Protein AF-A0A9P6X7P2-F1 (afdb_monomer)

Radius of gyration: 23.15 Å; Cα contacts (8 Å, |Δi|>4): 565; chains: 1; bounding box: 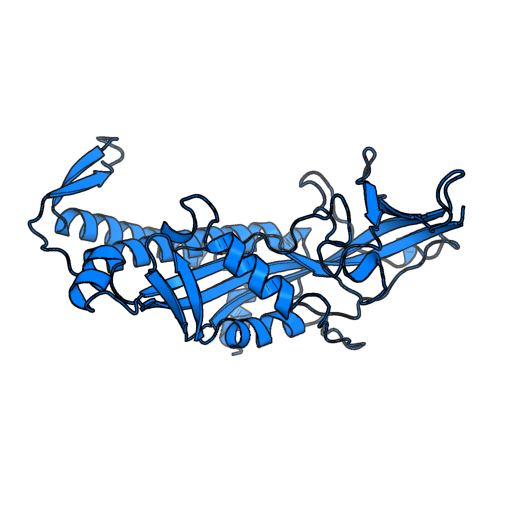52×49×65 Å

Secondary structure (DSSP, 8-state):
-EEEEEEEEEEEEEEEEEEEEEEE-SSS-HHHHHHHH-S-EEEEEEEEEEEEES---TTGGG--PPPPPTTS------GGGTTT-TTEEEPPP---HIIIIITTHHHHHTT-EEEETTTEEEEEEEEEEEEEEEEEEEEEEEEEEEE-SS--SEEEEEEE-SSSS--EEEE-TTS-GGGSEETPPPS--EEES-GGGGSSSS-HHHHHHHHHHHHHTT-----S---TT-TTB--HHHHHHHHHHHHHHHHHHHHHHHHHHHHTTS-TTSEEEEE--TTS-SEEEEEHHHHHHHHHHHHHHHHHHHHHHS-HHHHHHHTT-

Nearest PDB structures (foldseek):
  2zqm-assembly1_A  TM=8.189E-01  e=2.906E-01  Thermococcus sp. JCM 11816
  2zdi-assembly1_B-2  TM=8.768E-01  e=1.934E+00  Pyrococcus horikoshii
  3aei-assembly1_A  TM=7.393E-01  e=2.169E+00  Thermococcus sp. JCM 11816
  3aei-assembly2_B  TM=7.112E-01  e=4.846E+00  Thermococcus sp. JCM 11816
  8wg0-assembly1_B  TM=6.103E-01  e=7.245E+00  Flavobacterium johnsoniae UW101

Mean predicted aligned error: 6.83 Å

Sequence (321 aa):
MNVRKAYIPVWYYDMAISADIIPFSSEESSEALLKAMGPPRQVLGIGFNCYWPGHTWDPVSYLAFTKPNKDKVFVPFTKDLYENMGDVEVIPFTVDPLRDLGYRAPSALEGLTVDVPSQRSFKINNADVLLQAAYPVYLPVYVAQFTGNEDEDPKTVVVSADNEDPCFYQWEATKTGAYQWINSGPWINLDVTERVWRMGFRNPLEQLVKKFLDQAVGHFQTTNEINWEDERIQNIATYEEPNKRYLEQLFKVWSRRNMLALTENLDGDKKAIGFGNKEHPGIKVMKVDEIREDIMKKIGDELNELEKLEPTWYKNFKNKI

Organism: Rhizopus oryzae (NCBI:txid64495)

Structure (mmCIF, N/CA/C/O backbone):
data_AF-A0A9P6X7P2-F1
#
_entry.id   AF-A0A9P6X7P2-F1
#
loop_
_atom_site.group_PDB
_atom_site.id
_atom_site.type_symbol
_atom_site.label_atom_id
_atom_site.label_alt_id
_atom_site.label_comp_id
_atom_site.label_asym_id
_atom_site.label_entity_id
_atom_site.label_seq_id
_atom_site.pdbx_PDB_ins_code
_atom_site.Cartn_x
_atom_site.Cartn_y
_atom_site.Cartn_z
_atom_site.occupancy
_atom_site.B_iso_or_equiv
_atom_site.auth_seq_id
_atom_site.auth_comp_id
_atom_site.auth_asym_id
_atom_site.auth_atom_id
_atom_site.pdbx_PDB_model_num
ATOM 1 N N . MET A 1 1 ? 27.990 -16.858 -20.365 1.00 63.84 1 MET A N 1
ATOM 2 C CA . MET A 1 1 ? 27.269 -15.850 -19.562 1.00 63.84 1 MET A CA 1
ATOM 3 C C . MET A 1 1 ? 26.670 -14.840 -20.520 1.00 63.84 1 MET A C 1
ATOM 5 O O . MET A 1 1 ? 27.416 -14.291 -21.321 1.00 63.84 1 MET A O 1
ATOM 9 N N . ASN A 1 2 ? 25.353 -14.656 -20.491 1.00 79.31 2 ASN A N 1
ATOM 10 C CA . ASN A 1 2 ? 24.675 -13.623 -21.274 1.00 79.31 2 ASN A CA 1
ATOM 11 C C . ASN A 1 2 ? 24.196 -12.541 -20.302 1.00 79.31 2 ASN A C 1
ATOM 13 O O . ASN A 1 2 ? 23.559 -12.891 -19.310 1.00 79.31 2 ASN A O 1
ATOM 17 N N . VAL A 1 3 ? 24.543 -11.278 -20.555 1.00 87.62 3 VAL A N 1
ATOM 18 C CA . VAL A 1 3 ? 24.154 -10.127 -19.727 1.00 87.62 3 VAL A CA 1
ATOM 19 C C . VAL A 1 3 ? 23.364 -9.171 -20.602 1.00 87.62 3 VAL A C 1
ATOM 21 O O . VAL A 1 3 ? 23.854 -8.739 -21.644 1.00 87.62 3 VAL A O 1
ATOM 24 N N . ARG A 1 4 ? 22.153 -8.833 -20.171 1.00 90.62 4 ARG A N 1
ATOM 25 C CA . ARG A 1 4 ? 21.299 -7.832 -20.806 1.00 90.62 4 ARG A CA 1
ATOM 26 C C . ARG A 1 4 ? 21.157 -6.630 -19.894 1.00 90.62 4 ARG A C 1
ATOM 28 O O . ARG A 1 4 ? 21.037 -6.789 -18.681 1.00 90.62 4 ARG A O 1
ATOM 35 N N . LYS A 1 5 ? 21.162 -5.440 -20.482 1.00 92.62 5 LYS A N 1
ATOM 36 C CA . LYS A 1 5 ? 20.868 -4.187 -19.788 1.00 92.62 5 LYS A CA 1
ATOM 37 C C . LYS A 1 5 ? 19.420 -3.842 -20.065 1.00 92.62 5 LYS A C 1
ATOM 39 O O . LYS A 1 5 ? 19.002 -3.924 -21.218 1.00 92.62 5 LYS A O 1
ATOM 44 N N . ALA A 1 6 ? 18.670 -3.464 -19.042 1.00 92.81 6 ALA A N 1
ATOM 45 C CA . ALA A 1 6 ? 17.281 -3.094 -19.235 1.00 92.81 6 ALA A CA 1
ATOM 46 C C . ALA A 1 6 ? 16.848 -1.948 -18.326 1.00 92.81 6 ALA A C 1
ATOM 48 O O . ALA A 1 6 ? 17.331 -1.817 -17.202 1.00 92.81 6 ALA A O 1
ATOM 49 N N . TYR A 1 7 ? 15.894 -1.158 -18.806 1.00 94.00 7 TYR A N 1
ATOM 50 C CA . TYR A 1 7 ? 15.037 -0.336 -17.965 1.00 94.00 7 TYR A CA 1
ATOM 51 C C . TYR A 1 7 ? 13.739 -1.098 -17.714 1.00 94.00 7 TYR A C 1
ATOM 53 O O . TYR A 1 7 ? 12.954 -1.333 -18.634 1.00 94.00 7 TYR A O 1
ATOM 61 N N . ILE A 1 8 ? 13.533 -1.488 -16.459 1.00 95.00 8 ILE A N 1
ATOM 62 C CA . ILE A 1 8 ? 12.373 -2.254 -16.016 1.00 95.00 8 ILE A CA 1
ATOM 63 C C . ILE A 1 8 ? 11.312 -1.301 -15.457 1.00 95.00 8 ILE A C 1
ATOM 65 O O . ILE A 1 8 ? 11.613 -0.549 -14.526 1.00 95.00 8 ILE A O 1
ATOM 69 N N . PRO A 1 9 ? 10.082 -1.308 -15.996 1.00 95.56 9 PRO A N 1
ATOM 70 C CA . PRO A 1 9 ? 9.000 -0.485 -15.491 1.00 95.56 9 PRO A CA 1
ATOM 71 C C . PRO A 1 9 ? 8.466 -1.081 -14.190 1.00 95.56 9 PRO A C 1
ATOM 73 O O . PRO A 1 9 ? 8.117 -2.260 -14.116 1.00 95.56 9 PRO A O 1
ATOM 76 N N . VAL A 1 10 ? 8.369 -0.256 -13.159 1.00 95.50 10 VAL A N 1
ATOM 77 C CA . VAL A 1 10 ? 7.792 -0.619 -11.867 1.00 95.50 10 VAL A CA 1
ATOM 78 C C . VAL A 1 10 ? 6.862 0.482 -11.393 1.00 95.50 10 VAL A C 1
ATOM 80 O O . VAL A 1 10 ? 7.012 1.648 -11.758 1.00 95.50 10 VAL A O 1
ATOM 83 N N . TRP A 1 11 ? 5.924 0.112 -10.539 1.00 95.75 11 TRP A N 1
ATOM 84 C CA . TRP A 1 11 ? 5.096 1.050 -9.811 1.00 95.75 11 TRP A CA 1
ATOM 85 C C . TRP A 1 11 ? 5.439 0.975 -8.336 1.00 95.75 11 TRP A C 1
ATOM 87 O O . TRP A 1 11 ? 5.419 -0.101 -7.735 1.00 95.75 11 TRP A O 1
ATOM 97 N N . TYR A 1 12 ? 5.676 2.137 -7.745 1.00 94.94 12 TYR A N 1
ATOM 98 C CA . TYR A 1 12 ? 5.407 2.302 -6.325 1.00 94.94 12 TYR A CA 1
ATOM 99 C C . TYR A 1 12 ? 3.983 2.809 -6.176 1.00 94.94 12 TYR A C 1
ATOM 101 O O . TYR A 1 12 ? 3.511 3.557 -7.026 1.00 94.94 12 TYR A O 1
ATOM 109 N N . TYR A 1 13 ? 3.277 2.415 -5.130 1.00 95.00 13 TYR A N 1
ATOM 110 C CA . TYR A 1 13 ? 1.946 2.949 -4.888 1.00 95.00 13 TYR A CA 1
ATOM 111 C C . TYR A 1 13 ? 1.667 3.120 -3.403 1.00 95.00 13 TYR A C 1
ATOM 113 O O . TYR A 1 13 ? 2.175 2.379 -2.556 1.00 95.00 13 TYR A O 1
ATOM 121 N N . ASP A 1 14 ? 0.819 4.098 -3.119 1.00 95.62 14 ASP A N 1
ATOM 122 C CA . ASP A 1 14 ? 0.213 4.302 -1.816 1.00 95.62 14 ASP A CA 1
ATOM 123 C C . ASP A 1 14 ? -1.279 3.989 -1.907 1.00 95.62 14 ASP A C 1
ATOM 125 O O . ASP A 1 14 ? -1.935 4.278 -2.913 1.00 95.62 14 ASP A O 1
ATOM 129 N N . MET A 1 15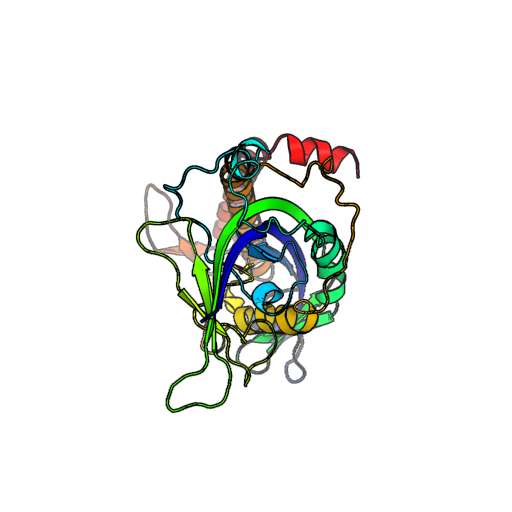 ? -1.829 3.395 -0.852 1.00 94.94 15 MET A N 1
ATOM 130 C CA . MET A 1 15 ? -3.237 3.013 -0.820 1.00 94.94 15 MET A CA 1
ATOM 131 C C . MET A 1 15 ? -3.817 3.158 0.580 1.00 94.94 15 MET A C 1
ATOM 133 O O . MET A 1 15 ? -3.148 2.867 1.568 1.00 94.94 15 MET A O 1
ATOM 137 N N . ALA A 1 16 ? -5.078 3.563 0.664 1.00 96.06 16 ALA A N 1
ATOM 138 C CA . ALA A 1 16 ? -5.882 3.522 1.874 1.00 96.06 16 ALA A CA 1
ATOM 139 C C . ALA A 1 16 ? -7.189 2.795 1.589 1.00 96.06 16 ALA A C 1
ATOM 141 O O . ALA A 1 16 ? -7.940 3.194 0.701 1.00 96.06 16 ALA A O 1
ATOM 142 N N . ILE A 1 17 ? -7.459 1.752 2.367 1.00 95.00 17 ILE A N 1
ATOM 143 C CA . ILE A 1 17 ? -8.684 0.963 2.292 1.00 95.00 17 ILE A CA 1
ATOM 144 C C . ILE A 1 17 ? -9.367 1.023 3.649 1.00 95.00 17 ILE A C 1
ATOM 146 O O . ILE A 1 17 ? -8.770 0.662 4.665 1.00 95.00 17 ILE A O 1
ATOM 150 N N . SER A 1 18 ? -10.619 1.458 3.669 1.00 96.38 18 SER A N 1
ATOM 151 C CA . SER A 1 18 ? -11.494 1.254 4.818 1.00 96.38 18 SER A CA 1
ATOM 152 C C . SER A 1 18 ? -12.243 -0.058 4.697 1.00 96.38 18 SER A C 1
ATOM 154 O O . SER A 1 18 ? -12.592 -0.448 3.592 1.00 96.38 18 SER A O 1
ATOM 156 N N . ALA A 1 19 ? -12.543 -0.708 5.815 1.00 96.00 19 ALA A N 1
ATOM 157 C CA . ALA A 1 19 ? -13.469 -1.835 5.846 1.00 96.00 19 ALA A CA 1
ATOM 158 C C . ALA A 1 19 ? -14.124 -1.968 7.222 1.00 96.00 19 ALA A C 1
ATOM 160 O O . ALA A 1 19 ? -13.564 -1.521 8.223 1.00 96.00 19 ALA A O 1
ATOM 161 N N . ASP A 1 20 ? -15.275 -2.623 7.288 1.00 96.06 20 ASP A N 1
ATOM 162 C CA . ASP A 1 20 ? -15.883 -3.035 8.547 1.00 96.06 20 ASP A CA 1
ATOM 163 C C . ASP A 1 20 ? -15.264 -4.348 9.022 1.00 96.06 20 ASP A C 1
ATOM 165 O O . ASP A 1 20 ? -15.121 -5.298 8.252 1.00 96.06 20 ASP A O 1
ATOM 169 N N . ILE A 1 21 ? -14.944 -4.431 10.313 1.00 94.69 21 ILE A N 1
ATOM 170 C CA . ILE A 1 21 ? -14.574 -5.682 10.971 1.00 94.69 21 ILE A CA 1
ATOM 171 C C . ILE A 1 21 ? -15.645 -6.096 11.967 1.00 94.69 21 ILE A C 1
ATOM 173 O O . ILE A 1 21 ? -16.098 -5.312 12.803 1.00 94.69 21 ILE A O 1
ATOM 177 N N . ILE A 1 22 ? -16.023 -7.367 11.897 1.00 94.56 22 ILE A N 1
ATOM 178 C CA . ILE A 1 22 ? -17.011 -7.976 12.781 1.00 94.56 22 ILE A CA 1
ATOM 179 C C . ILE A 1 22 ? -16.323 -9.116 13.535 1.00 94.56 22 ILE A C 1
ATOM 181 O O . ILE A 1 22 ? -15.850 -10.059 12.892 1.00 94.56 22 ILE A O 1
ATOM 185 N N . PRO A 1 23 ? -16.237 -9.054 14.877 1.00 92.94 23 PRO A N 1
ATOM 186 C CA . PRO A 1 23 ? -15.757 -10.174 15.675 1.00 92.94 23 PRO A CA 1
ATOM 187 C C . PRO A 1 23 ? -16.582 -11.434 15.412 1.00 92.94 23 PRO A C 1
ATOM 189 O O . PRO A 1 23 ? -17.812 -11.388 15.374 1.00 92.94 23 PRO A O 1
ATOM 192 N N . PHE A 1 24 ? -15.903 -12.566 15.272 1.00 89.94 24 PHE A N 1
ATOM 193 C CA . PHE A 1 24 ? -16.509 -13.864 15.014 1.00 89.94 24 PHE A CA 1
ATOM 194 C C . PHE A 1 24 ? -15.816 -14.966 15.830 1.00 89.94 24 PHE A C 1
ATOM 196 O O . PHE A 1 24 ? -14.589 -15.011 15.924 1.00 89.94 24 PHE A O 1
ATOM 203 N N . SER A 1 25 ? -16.609 -15.868 16.410 1.00 89.25 25 SER A N 1
ATOM 204 C CA . SER A 1 25 ? -16.156 -17.111 17.043 1.00 89.25 25 SER A CA 1
ATOM 205 C C . SER A 1 25 ? -17.255 -18.166 16.923 1.00 89.25 25 SER A C 1
ATOM 207 O O . SER A 1 25 ? -18.439 -17.843 17.009 1.00 89.25 25 SER A O 1
ATOM 209 N N . SER A 1 26 ? -16.864 -19.425 16.726 1.00 82.56 26 SER A N 1
ATOM 210 C CA . SER A 1 26 ? -17.777 -20.573 16.714 1.00 82.56 26 SER A CA 1
ATOM 211 C C . SER A 1 26 ? -18.073 -21.141 18.105 1.00 82.56 26 SER A C 1
ATOM 213 O O . SER A 1 26 ? -18.948 -21.993 18.228 1.00 82.56 26 SER A O 1
ATOM 215 N N . GLU A 1 27 ? -17.341 -20.713 19.138 1.00 85.38 27 GLU A N 1
ATOM 216 C CA . GLU A 1 27 ? -17.373 -21.329 20.474 1.00 85.38 27 GLU A CA 1
ATOM 217 C C . GLU A 1 27 ? -17.892 -20.378 21.566 1.00 85.38 27 GLU A C 1
ATOM 219 O O . GLU A 1 27 ? -18.468 -20.828 22.557 1.00 85.38 27 GLU A O 1
ATOM 224 N N . GLU A 1 28 ? -17.719 -19.064 21.397 1.00 86.94 28 GLU A N 1
ATOM 225 C CA . GLU A 1 28 ? -18.087 -18.062 22.404 1.00 86.94 28 GLU A CA 1
ATOM 226 C C . GLU A 1 28 ? -19.472 -17.445 22.159 1.00 86.94 28 GLU A C 1
ATOM 228 O O . GLU A 1 28 ? -19.913 -17.264 21.024 1.00 86.94 28 GLU A O 1
ATOM 233 N N . SER A 1 29 ? -20.159 -17.054 23.240 1.00 87.44 29 SER A N 1
ATOM 234 C CA . SER A 1 29 ? -21.375 -16.244 23.120 1.00 87.44 29 SER A CA 1
ATOM 235 C C . SER A 1 29 ? -21.048 -14.855 22.563 1.00 87.44 29 SER A C 1
ATOM 237 O O . SER A 1 29 ? -19.968 -14.312 22.808 1.00 87.44 29 SER A O 1
ATOM 239 N N . SER A 1 30 ? -22.011 -14.233 21.874 1.00 87.00 30 SER A N 1
ATOM 240 C CA . SER A 1 30 ? -21.829 -12.885 21.318 1.00 87.00 30 SER A CA 1
ATOM 241 C C . SER A 1 30 ? -21.411 -11.865 22.383 1.00 87.00 30 SER A C 1
ATOM 243 O O . SER A 1 30 ? -20.595 -10.996 22.105 1.00 87.00 30 SER A O 1
ATOM 245 N N . GLU A 1 31 ? -21.932 -11.959 23.608 1.00 87.75 31 GLU A N 1
ATOM 246 C CA . GLU A 1 31 ? -21.592 -11.022 24.684 1.00 87.75 31 GLU A CA 1
ATOM 247 C C . GLU A 1 31 ? -20.139 -11.188 25.159 1.00 87.75 31 GLU A C 1
ATOM 249 O O . GLU A 1 31 ? -19.413 -10.201 25.305 1.00 87.75 31 GLU A O 1
ATOM 254 N N . ALA A 1 32 ? -19.684 -12.432 25.350 1.00 87.94 32 ALA A N 1
ATOM 255 C CA . ALA A 1 32 ? -18.305 -12.720 25.741 1.00 87.94 32 ALA A CA 1
ATOM 256 C C . ALA A 1 32 ? -17.312 -12.282 24.654 1.00 87.94 32 ALA A C 1
ATOM 258 O O . ALA A 1 32 ? -16.285 -11.670 24.960 1.00 87.94 32 ALA A O 1
ATOM 259 N N . LEU A 1 33 ? -17.666 -12.522 23.390 1.00 89.12 33 LEU A N 1
ATOM 260 C CA . LEU A 1 33 ? -16.869 -12.155 22.228 1.00 89.12 33 LEU A CA 1
ATOM 261 C C . LEU A 1 33 ? -16.703 -10.635 22.106 1.00 89.12 33 LEU A C 1
ATOM 263 O O . LEU A 1 33 ? -15.582 -10.138 21.992 1.00 89.12 33 LEU A O 1
ATOM 267 N N . LEU A 1 34 ? -17.804 -9.882 22.201 1.00 88.75 34 LEU A N 1
ATOM 268 C CA . LEU A 1 34 ? -17.785 -8.417 22.137 1.00 88.75 34 LEU A CA 1
ATOM 269 C C . LEU A 1 34 ? -17.023 -7.808 23.318 1.00 88.75 34 LEU A C 1
ATOM 271 O O . LEU A 1 34 ? -16.316 -6.815 23.155 1.00 88.75 34 LEU A O 1
ATOM 275 N N . LYS A 1 35 ? -17.104 -8.424 24.502 1.00 86.06 35 LYS A N 1
ATOM 276 C CA . LYS A 1 35 ? -16.317 -8.006 25.667 1.00 86.06 35 LYS A CA 1
ATOM 277 C C . LYS A 1 35 ? -14.815 -8.214 25.460 1.00 86.06 35 LYS A C 1
ATOM 279 O O . LYS A 1 35 ? -14.021 -7.432 25.976 1.00 86.06 35 LYS A O 1
ATOM 284 N N . ALA A 1 36 ? -14.420 -9.259 24.735 1.00 86.06 36 ALA A N 1
ATOM 285 C CA . ALA A 1 36 ? -13.018 -9.593 24.516 1.00 86.06 36 ALA A CA 1
ATOM 286 C C . ALA A 1 36 ? -12.389 -8.872 23.312 1.00 86.06 36 ALA A C 1
ATOM 288 O O . ALA A 1 36 ? -11.211 -8.523 23.361 1.00 86.06 36 ALA A O 1
ATOM 289 N N . MET A 1 37 ? -13.151 -8.662 22.236 1.00 87.06 37 MET A N 1
ATOM 290 C CA . MET A 1 37 ? -12.648 -8.137 20.956 1.00 87.06 37 MET A CA 1
ATOM 291 C C . MET A 1 37 ? -13.155 -6.734 20.617 1.00 87.06 37 MET A C 1
ATOM 293 O O . MET A 1 37 ? -12.693 -6.139 19.638 1.00 87.06 37 MET A O 1
ATOM 297 N N . GLY A 1 38 ? -14.089 -6.204 21.408 1.00 88.38 38 GLY A N 1
ATOM 298 C CA . GLY A 1 38 ? -14.795 -4.957 21.138 1.00 88.38 38 GLY A CA 1
ATOM 299 C C . GLY A 1 38 ? -15.970 -5.129 20.169 1.00 88.38 38 GLY A C 1
ATOM 300 O O . GLY A 1 38 ? -16.165 -6.215 19.623 1.00 88.38 38 GLY A O 1
ATOM 301 N N . PRO A 1 39 ? -16.761 -4.067 19.943 1.00 91.81 39 PRO A N 1
ATOM 302 C CA . PRO A 1 39 ? -17.869 -4.088 18.994 1.00 91.81 39 PRO A CA 1
ATOM 303 C C . PRO A 1 39 ? -17.400 -4.164 17.530 1.00 91.81 39 PRO A C 1
ATOM 305 O O . PRO A 1 39 ? -16.218 -3.909 17.249 1.00 91.81 39 PRO A O 1
ATOM 308 N N . PRO A 1 40 ? -18.317 -4.479 16.589 1.00 93.56 40 PRO A N 1
ATOM 309 C CA . PRO A 1 40 ? -18.103 -4.206 15.175 1.00 93.56 40 PRO A CA 1
ATOM 310 C C . PRO A 1 40 ? -17.695 -2.750 14.971 1.00 93.56 40 PRO A C 1
ATOM 312 O O . PRO A 1 40 ? -18.223 -1.853 15.631 1.00 93.56 40 PRO A O 1
ATOM 315 N N . ARG A 1 41 ? -16.725 -2.522 14.093 1.00 93.38 41 ARG A N 1
ATOM 316 C CA . ARG A 1 41 ? -16.136 -1.198 13.882 1.00 93.38 41 ARG A CA 1
ATOM 317 C C . ARG A 1 41 ? -15.481 -1.116 12.518 1.00 93.38 41 ARG A C 1
ATOM 319 O O . ARG A 1 41 ? -15.095 -2.134 11.953 1.00 93.38 41 ARG A O 1
ATOM 326 N N . GLN A 1 42 ? -15.291 0.103 12.045 1.00 94.75 42 GLN A N 1
ATOM 327 C CA . GLN A 1 42 ? -14.520 0.354 10.840 1.00 94.75 42 GLN A CA 1
ATOM 328 C C . GLN A 1 42 ? -13.016 0.286 11.147 1.00 94.75 42 GLN A C 1
ATOM 330 O O . GLN A 1 42 ? -12.568 0.647 12.234 1.00 94.75 42 GLN A O 1
ATOM 335 N N . VAL A 1 43 ? -12.205 -0.170 10.202 1.00 94.94 43 VAL A N 1
ATOM 336 C CA . VAL A 1 43 ? -10.739 -0.127 10.257 1.00 94.94 43 VAL A CA 1
ATOM 337 C C . VAL A 1 43 ? -10.191 0.480 8.985 1.00 94.94 43 VAL A C 1
ATOM 339 O O . VAL A 1 43 ? -10.818 0.404 7.932 1.00 94.94 43 VAL A O 1
ATOM 342 N N . LEU A 1 44 ? -9.002 1.060 9.098 1.00 96.50 44 LEU A N 1
ATOM 343 C CA . LEU A 1 44 ? -8.244 1.568 7.970 1.00 96.50 44 LEU A CA 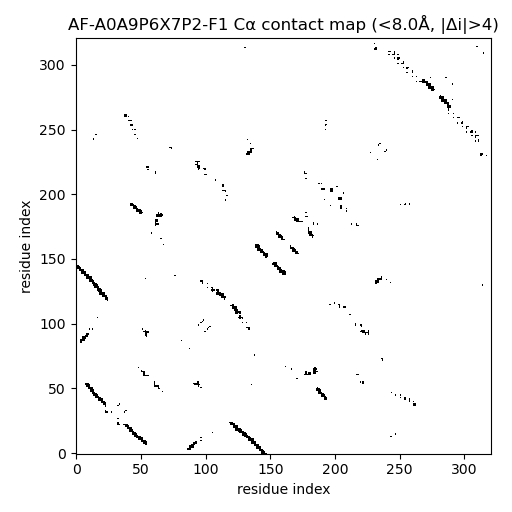1
ATOM 344 C C . LEU A 1 44 ? -6.981 0.730 7.811 1.00 96.50 44 LEU A C 1
ATOM 346 O O . LEU A 1 44 ? -6.180 0.644 8.745 1.00 96.50 44 LEU A O 1
ATOM 350 N N . GLY A 1 45 ? -6.807 0.141 6.634 1.00 94.69 45 GLY A N 1
ATOM 351 C CA . GLY A 1 45 ? -5.529 -0.363 6.154 1.00 94.69 45 GLY A CA 1
ATOM 352 C C . GLY A 1 45 ? -4.864 0.681 5.266 1.00 94.69 45 GLY A C 1
ATOM 353 O O . GLY A 1 45 ? -5.508 1.224 4.372 1.00 94.69 45 GLY A O 1
ATOM 354 N N . ILE A 1 46 ? -3.587 0.964 5.502 1.00 95.31 46 ILE A N 1
ATOM 355 C CA . ILE A 1 46 ? -2.776 1.828 4.644 1.00 95.31 46 ILE A CA 1
ATOM 356 C C . ILE A 1 46 ? -1.549 1.078 4.142 1.00 95.31 46 ILE A C 1
ATOM 358 O O . ILE A 1 46 ? -0.863 0.406 4.910 1.00 95.31 46 ILE A O 1
ATOM 362 N N . GLY A 1 47 ? -1.279 1.195 2.850 1.00 92.88 47 GLY A N 1
ATOM 363 C CA . GLY A 1 47 ? -0.059 0.730 2.211 1.00 92.88 47 GLY A CA 1
ATOM 364 C C . GLY A 1 47 ? 0.800 1.924 1.823 1.00 92.88 47 GLY A C 1
ATOM 365 O O . GLY A 1 47 ? 0.292 2.835 1.171 1.00 92.88 47 GLY A O 1
ATOM 366 N N . PHE A 1 48 ? 2.074 1.918 2.213 1.00 90.50 48 PHE A N 1
ATOM 367 C CA . PHE A 1 48 ? 3.034 2.949 1.810 1.00 90.50 48 PHE A CA 1
ATOM 368 C C . PHE A 1 48 ? 4.135 2.374 0.942 1.00 90.50 48 PHE A C 1
ATOM 370 O O . PHE A 1 48 ? 4.787 1.407 1.344 1.00 90.50 48 PHE A O 1
ATOM 377 N N . ASN A 1 49 ? 4.456 3.038 -0.166 1.00 87.56 49 ASN A N 1
ATOM 378 C CA . ASN A 1 49 ? 5.548 2.611 -1.043 1.00 87.56 49 ASN A CA 1
ATOM 379 C C . ASN A 1 49 ? 5.450 1.116 -1.391 1.00 87.56 49 ASN A C 1
ATOM 381 O O . ASN A 1 49 ? 6.458 0.405 -1.393 1.00 87.56 49 ASN A O 1
ATOM 385 N N . CYS A 1 50 ? 4.230 0.614 -1.570 1.00 93.12 50 CYS A N 1
ATOM 386 C CA . CYS A 1 50 ? 4.011 -0.760 -1.980 1.00 93.12 50 CYS A CA 1
ATOM 387 C C . CYS A 1 50 ? 4.526 -0.936 -3.410 1.00 93.12 50 CYS A C 1
ATOM 389 O O . CYS A 1 50 ? 4.572 0.025 -4.176 1.00 93.12 50 CYS A O 1
ATOM 391 N N . TYR A 1 51 ? 4.919 -2.152 -3.765 1.00 94.19 51 TYR A N 1
ATOM 392 C CA . TYR A 1 51 ? 5.480 -2.470 -5.070 1.00 94.19 51 TYR A CA 1
ATOM 393 C C . TYR A 1 51 ? 4.438 -3.157 -5.952 1.00 94.19 51 TYR A C 1
ATOM 395 O O . TYR A 1 51 ? 3.726 -4.062 -5.509 1.00 94.19 51 TYR A O 1
ATOM 403 N N . TRP A 1 52 ? 4.387 -2.761 -7.221 1.00 94.19 52 TRP A N 1
ATOM 404 C CA . TRP A 1 52 ? 3.692 -3.498 -8.269 1.00 94.19 52 TRP A CA 1
ATOM 405 C C . TRP A 1 52 ? 4.551 -3.534 -9.539 1.00 94.19 52 TRP A C 1
ATOM 407 O O . TRP A 1 52 ? 5.144 -2.511 -9.896 1.00 94.19 52 TRP A O 1
ATOM 417 N N . PRO A 1 53 ? 4.647 -4.670 -10.247 1.00 94.31 53 PRO A N 1
ATOM 418 C CA . PRO A 1 53 ? 5.404 -4.729 -11.483 1.00 94.31 53 PRO A CA 1
ATOM 419 C C . PRO A 1 53 ? 4.691 -3.896 -12.546 1.00 94.31 53 PRO A C 1
ATOM 421 O O . PRO A 1 53 ? 3.466 -3.893 -12.651 1.00 94.31 53 PRO A O 1
ATOM 424 N N . GLY A 1 54 ? 5.462 -3.183 -13.361 1.00 95.31 54 GLY A N 1
ATOM 425 C CA . GLY A 1 54 ? 4.933 -2.493 -14.532 1.00 95.31 54 GLY A CA 1
ATOM 426 C C . GLY A 1 54 ? 4.792 -3.411 -15.742 1.00 95.31 54 GLY A C 1
ATOM 427 O O . GLY A 1 54 ? 4.376 -2.943 -16.793 1.00 95.31 54 GLY A O 1
ATOM 428 N N . HIS A 1 55 ? 5.150 -4.693 -15.637 1.00 93.94 55 HIS A N 1
ATOM 429 C CA . HIS A 1 55 ? 5.205 -5.628 -16.758 1.00 93.94 55 HIS A CA 1
ATOM 430 C C . HIS A 1 55 ? 4.916 -7.074 -16.341 1.00 93.94 55 HIS A C 1
ATOM 432 O O . HIS A 1 55 ? 4.929 -7.417 -15.164 1.00 93.94 55 HIS A O 1
ATOM 438 N N . THR A 1 56 ? 4.738 -7.949 -17.333 1.00 92.00 56 THR A N 1
ATOM 439 C CA . THR A 1 56 ? 4.565 -9.404 -17.149 1.00 92.00 56 THR A CA 1
ATOM 440 C C . THR A 1 56 ? 5.719 -10.238 -17.708 1.00 92.00 56 THR A C 1
ATOM 442 O O . THR A 1 56 ? 5.606 -11.448 -17.860 1.00 92.00 56 THR A O 1
ATOM 445 N N . TRP A 1 57 ? 6.852 -9.603 -18.021 1.00 88.62 57 TRP A N 1
ATOM 446 C CA . TRP A 1 57 ? 8.058 -10.310 -18.460 1.00 88.62 57 TRP A CA 1
ATOM 447 C C . TRP A 1 57 ? 8.670 -11.200 -17.364 1.00 88.62 57 TRP A C 1
ATOM 449 O O . TRP A 1 57 ? 9.290 -10.710 -16.416 1.00 88.62 57 TRP A O 1
ATOM 459 N N . ASP A 1 58 ? 8.513 -12.512 -17.517 1.00 82.56 58 ASP A N 1
ATOM 460 C CA . ASP A 1 58 ? 9.123 -13.516 -16.649 1.00 82.56 58 ASP A CA 1
ATOM 461 C C . ASP A 1 58 ? 10.634 -13.647 -16.910 1.00 82.56 58 ASP A C 1
ATOM 463 O O . ASP A 1 58 ? 11.083 -13.537 -18.054 1.00 82.56 58 ASP A O 1
ATOM 467 N N . PRO A 1 59 ? 11.445 -13.933 -15.878 1.00 80.81 59 PRO A N 1
ATOM 468 C CA . PRO A 1 59 ? 11.057 -14.172 -14.480 1.00 80.81 59 PRO A CA 1
ATOM 469 C C . PRO A 1 59 ? 10.881 -12.897 -13.628 1.00 80.81 59 PRO A C 1
ATOM 471 O O . PRO A 1 59 ? 10.502 -12.968 -12.459 1.00 80.81 59 PRO A O 1
ATOM 474 N N . VAL A 1 60 ? 11.199 -11.725 -14.184 1.00 88.69 60 VAL A N 1
ATOM 475 C CA . VAL A 1 60 ? 11.350 -10.457 -13.441 1.00 88.69 60 VAL A CA 1
ATOM 476 C C . VAL A 1 60 ? 10.010 -9.892 -12.949 1.00 88.69 60 VAL A C 1
ATOM 478 O O . VAL A 1 60 ? 9.981 -9.162 -11.968 1.00 88.69 60 VAL A O 1
ATOM 481 N N . SER A 1 61 ? 8.893 -10.273 -13.567 1.00 88.56 61 SER A N 1
ATOM 482 C CA . SER A 1 61 ? 7.523 -9.888 -13.181 1.00 88.56 61 SER A CA 1
ATOM 483 C C . SER A 1 61 ? 7.178 -10.203 -11.711 1.00 88.56 61 SER A C 1
ATOM 485 O O . SER A 1 61 ? 6.332 -9.538 -11.114 1.00 88.56 61 SER A O 1
ATOM 487 N N . TYR A 1 62 ? 7.853 -11.191 -11.110 1.00 89.25 62 TYR A N 1
ATOM 488 C CA . TYR A 1 62 ? 7.683 -11.601 -9.711 1.00 89.25 62 TYR A CA 1
ATOM 489 C C . TYR A 1 62 ? 8.691 -10.962 -8.743 1.00 89.25 62 TYR A C 1
ATOM 491 O O . TYR A 1 62 ? 8.637 -11.226 -7.539 1.00 89.25 62 TYR A O 1
ATOM 499 N N . LEU A 1 63 ? 9.621 -10.145 -9.242 1.00 91.12 63 LEU A N 1
ATOM 500 C CA . LEU A 1 63 ? 10.645 -9.498 -8.431 1.00 91.12 63 LEU A CA 1
ATOM 501 C C . LEU A 1 63 ? 10.135 -8.160 -7.899 1.00 91.12 63 LEU A C 1
ATOM 503 O O . LEU A 1 63 ? 10.004 -7.207 -8.661 1.00 91.12 63 LEU A O 1
ATOM 507 N N . ALA A 1 64 ? 9.941 -8.048 -6.583 1.00 92.44 64 ALA A N 1
ATOM 508 C CA . ALA A 1 64 ? 9.774 -6.736 -5.968 1.00 92.44 64 ALA A CA 1
ATOM 509 C C . ALA A 1 64 ? 11.138 -6.083 -5.768 1.00 92.44 64 ALA A C 1
ATOM 511 O O . ALA A 1 64 ? 11.938 -6.504 -4.928 1.00 92.44 64 ALA A O 1
ATOM 512 N N . PHE A 1 65 ? 11.399 -5.038 -6.545 1.00 90.75 65 PHE A N 1
ATOM 513 C CA . PHE A 1 65 ? 12.606 -4.245 -6.382 1.00 90.75 65 PHE A CA 1
ATOM 514 C C . PHE A 1 65 ? 12.555 -3.464 -5.076 1.00 90.75 65 PHE A C 1
ATOM 516 O O . PHE A 1 65 ? 11.525 -2.912 -4.682 1.00 90.75 65 PHE A O 1
ATOM 523 N N . THR A 1 66 ? 13.703 -3.394 -4.412 1.00 83.19 66 THR A N 1
ATOM 524 C CA . THR A 1 66 ? 13.862 -2.532 -3.248 1.00 83.19 66 THR A CA 1
ATOM 525 C C . THR A 1 66 ? 13.719 -1.092 -3.709 1.00 83.19 66 THR A C 1
ATOM 527 O O . THR A 1 66 ? 14.360 -0.678 -4.677 1.00 83.19 66 THR A O 1
ATOM 530 N N . LYS A 1 67 ? 12.893 -0.318 -3.005 1.00 80.25 67 LYS A N 1
ATOM 531 C CA . LYS A 1 67 ? 12.741 1.095 -3.322 1.00 80.25 67 LYS A CA 1
ATOM 532 C C . LYS A 1 67 ? 14.100 1.813 -3.249 1.00 80.25 67 LYS A C 1
ATOM 534 O O . LYS A 1 67 ? 14.813 1.631 -2.258 1.00 80.25 67 LYS A O 1
ATOM 539 N N . PRO A 1 68 ? 14.442 2.655 -4.244 1.00 75.31 68 PRO A N 1
ATOM 540 C CA . PRO A 1 68 ? 15.600 3.536 -4.174 1.00 75.31 68 PRO A CA 1
ATOM 541 C C . PRO A 1 68 ? 15.634 4.324 -2.855 1.00 75.31 68 PRO A C 1
ATOM 543 O O . PRO A 1 68 ? 14.600 4.807 -2.385 1.00 75.31 68 PRO A O 1
ATOM 546 N N . ASN A 1 69 ? 16.819 4.453 -2.248 1.00 71.75 69 ASN A N 1
ATOM 547 C CA . ASN A 1 69 ? 16.992 5.234 -1.019 1.00 71.75 69 ASN A CA 1
ATOM 548 C C . ASN A 1 69 ? 16.520 6.689 -1.224 1.00 71.75 69 ASN A C 1
ATOM 550 O O . ASN A 1 69 ? 16.617 7.224 -2.326 1.00 71.75 69 ASN A O 1
ATOM 554 N N . LYS A 1 70 ? 16.052 7.344 -0.157 1.00 67.69 70 LYS A N 1
ATOM 555 C CA . LYS A 1 70 ? 15.510 8.714 -0.188 1.00 67.69 70 LYS A CA 1
ATOM 556 C C . LYS A 1 70 ? 16.489 9.765 -0.714 1.00 67.69 70 LYS A C 1
ATOM 558 O O . LYS A 1 70 ? 16.053 10.795 -1.213 1.00 67.69 70 LYS A O 1
ATOM 563 N N . ASP A 1 71 ? 17.787 9.499 -0.610 1.00 69.00 71 ASP A N 1
ATOM 564 C CA . ASP A 1 71 ? 18.843 10.389 -1.100 1.00 69.00 71 ASP A CA 1
ATOM 565 C C . ASP A 1 71 ? 19.020 10.322 -2.628 1.00 69.00 71 ASP A C 1
ATOM 567 O O . ASP A 1 71 ? 19.760 11.116 -3.209 1.00 69.00 71 ASP A O 1
ATOM 571 N N . LYS A 1 72 ? 18.352 9.375 -3.301 1.00 72.06 72 LYS A N 1
ATOM 572 C CA . LYS A 1 72 ? 18.401 9.249 -4.757 1.00 72.06 72 LYS A CA 1
ATOM 573 C C . LYS A 1 72 ? 17.472 10.252 -5.420 1.00 72.06 72 LYS A C 1
ATOM 575 O O . LYS A 1 72 ? 16.292 10.364 -5.100 1.00 72.06 72 LYS A O 1
ATOM 580 N N . VAL A 1 73 ? 18.021 10.941 -6.412 1.00 79.00 73 VAL A N 1
ATOM 581 C CA . VAL A 1 73 ? 17.285 11.902 -7.226 1.00 79.00 73 VAL A CA 1
ATOM 582 C C . VAL A 1 73 ? 16.650 11.162 -8.396 1.00 79.00 73 VAL A C 1
ATOM 584 O O . VAL A 1 73 ? 17.346 10.694 -9.296 1.00 79.00 73 VAL A O 1
ATOM 587 N N . PHE A 1 74 ? 15.321 11.064 -8.394 1.00 85.81 74 PHE A N 1
ATOM 588 C CA . PHE A 1 74 ? 14.581 10.629 -9.574 1.00 85.81 74 PHE A CA 1
ATOM 589 C C . PHE A 1 74 ? 14.704 11.688 -10.670 1.00 85.81 74 PHE A C 1
ATOM 591 O O . PHE A 1 74 ? 14.486 12.876 -10.426 1.00 85.81 74 PHE A O 1
ATOM 598 N N . VAL A 1 75 ? 15.030 11.252 -11.883 1.00 87.31 75 VAL A N 1
ATOM 599 C CA . VAL A 1 75 ? 15.100 12.114 -13.066 1.00 87.31 75 VAL A CA 1
ATOM 600 C C . VAL A 1 75 ? 13.961 11.770 -14.028 1.00 87.31 75 VAL A C 1
ATOM 602 O O . VAL A 1 75 ? 13.555 10.607 -14.091 1.00 87.31 75 VAL A O 1
ATOM 605 N N . PRO A 1 76 ? 13.423 12.746 -14.780 1.00 88.62 76 PRO A N 1
ATOM 606 C CA . PRO A 1 76 ? 12.442 12.461 -15.819 1.00 88.62 76 PRO A CA 1
ATOM 607 C C . PRO A 1 76 ? 12.987 11.452 -16.832 1.00 88.62 76 PRO A C 1
ATOM 609 O O . PRO A 1 76 ? 14.103 11.609 -17.326 1.00 88.62 76 PRO A O 1
ATOM 612 N N . PHE A 1 77 ? 12.193 10.433 -17.161 1.00 88.38 77 PHE A N 1
ATOM 613 C CA . PHE A 1 77 ? 12.578 9.451 -18.167 1.00 88.38 77 PHE A CA 1
ATOM 614 C C . PHE A 1 77 ? 12.355 10.028 -19.572 1.00 88.38 77 PHE A C 1
ATOM 616 O O . PHE A 1 77 ? 11.219 10.131 -20.034 1.00 88.38 77 PHE A O 1
ATOM 623 N N . THR A 1 78 ? 13.433 10.442 -20.239 1.00 86.19 78 THR A N 1
ATOM 624 C CA . THR A 1 78 ? 13.405 11.005 -21.598 1.00 86.19 78 THR A CA 1
ATOM 625 C C . THR A 1 78 ? 14.085 10.073 -22.594 1.00 86.19 78 THR A C 1
ATOM 627 O O . THR A 1 78 ? 14.872 9.203 -22.219 1.00 86.19 78 THR A O 1
ATOM 630 N N . LYS A 1 79 ? 13.790 10.254 -23.887 1.00 82.50 79 LYS A N 1
ATOM 631 C CA . LYS A 1 79 ? 14.392 9.428 -24.938 1.00 82.50 79 LYS A CA 1
ATOM 632 C C . LYS A 1 79 ? 15.914 9.552 -25.006 1.00 82.50 79 LYS A C 1
ATOM 634 O O . LYS A 1 79 ? 16.598 8.546 -25.175 1.00 82.50 79 LYS A O 1
ATOM 639 N N . ASP A 1 80 ? 16.437 10.746 -24.741 1.00 83.12 80 ASP A N 1
ATOM 640 C CA . ASP A 1 80 ? 17.877 11.021 -24.715 1.00 83.12 80 ASP A CA 1
ATOM 641 C C . ASP A 1 80 ? 18.657 10.114 -23.742 1.00 83.12 80 ASP A C 1
ATOM 643 O O . ASP A 1 80 ? 19.850 9.885 -23.946 1.00 83.12 80 ASP A O 1
ATOM 647 N N . LEU A 1 81 ? 17.999 9.572 -22.702 1.00 81.38 81 LEU A N 1
ATOM 648 C CA . LEU A 1 81 ? 18.624 8.655 -21.740 1.00 81.38 81 LEU A CA 1
ATOM 649 C C . LEU A 1 81 ? 19.013 7.307 -22.357 1.00 81.38 81 LEU A C 1
ATOM 651 O O . LEU A 1 81 ? 19.953 6.684 -21.872 1.00 81.38 81 LEU A O 1
ATOM 655 N N . TYR A 1 82 ? 18.306 6.844 -23.393 1.00 79.81 82 TYR A N 1
ATOM 656 C CA . TYR A 1 82 ? 18.499 5.503 -23.957 1.00 79.81 82 TYR A CA 1
ATOM 657 C C . TYR A 1 82 ? 18.758 5.484 -25.468 1.00 79.81 82 TYR A C 1
ATOM 659 O O . TYR A 1 82 ? 19.300 4.501 -25.963 1.00 79.81 82 TYR A O 1
ATOM 667 N N . GLU A 1 83 ? 18.441 6.549 -26.212 1.00 79.75 83 GLU A N 1
ATOM 668 C CA . GLU A 1 83 ? 18.577 6.587 -27.680 1.00 79.75 83 GLU A CA 1
ATOM 669 C C . GLU A 1 83 ? 20.015 6.344 -28.174 1.00 79.75 83 GLU A C 1
ATOM 671 O O . GLU A 1 83 ? 20.211 5.814 -29.266 1.00 79.75 83 GLU A O 1
ATOM 676 N N . ASN A 1 84 ? 21.024 6.654 -27.353 1.00 75.06 84 ASN A N 1
ATOM 677 C CA . ASN A 1 84 ? 22.438 6.418 -27.668 1.00 75.06 84 ASN A CA 1
ATOM 678 C C . ASN A 1 84 ? 23.013 5.147 -27.013 1.00 75.06 84 ASN A C 1
ATOM 680 O O . ASN A 1 84 ? 24.190 4.833 -27.199 1.00 75.06 84 ASN A O 1
ATOM 684 N N . MET A 1 85 ? 22.205 4.410 -26.246 1.00 75.19 85 MET A N 1
ATOM 685 C CA . MET A 1 85 ? 22.604 3.184 -25.554 1.00 75.19 85 MET A CA 1
ATOM 686 C C . MET A 1 85 ? 22.085 1.971 -26.330 1.00 75.19 85 MET A C 1
ATOM 688 O O . MET A 1 85 ? 21.119 1.326 -25.932 1.00 75.19 85 MET A O 1
ATOM 692 N N . GLY A 1 86 ? 22.714 1.675 -27.473 1.00 67.56 86 GLY A N 1
ATOM 693 C CA . GLY A 1 86 ? 22.256 0.655 -28.433 1.00 67.56 86 GLY A CA 1
ATOM 694 C C . GLY A 1 86 ? 22.140 -0.786 -27.907 1.00 67.56 86 GLY A C 1
ATOM 695 O O . GLY A 1 86 ? 21.747 -1.669 -28.664 1.00 67.56 86 GLY A O 1
ATOM 696 N N . ASP A 1 87 ? 22.475 -1.040 -26.641 1.00 85.94 87 ASP A N 1
ATOM 697 C CA . ASP A 1 87 ? 22.393 -2.336 -25.967 1.00 85.94 87 ASP A CA 1
ATOM 698 C C . ASP A 1 87 ? 21.482 -2.348 -24.721 1.00 85.94 87 ASP A C 1
ATOM 700 O O . ASP A 1 87 ? 21.531 -3.304 -23.941 1.00 85.94 87 ASP A O 1
ATOM 704 N N . VAL A 1 88 ? 20.651 -1.314 -24.526 1.00 90.56 88 VAL A N 1
ATOM 705 C CA . VAL A 1 88 ? 19.698 -1.229 -23.408 1.00 90.56 88 VAL A CA 1
ATOM 706 C C . VAL A 1 88 ? 18.270 -1.490 -23.881 1.00 90.56 88 VAL A C 1
ATOM 708 O O . VAL A 1 88 ? 17.729 -0.786 -24.730 1.00 90.56 88 VAL A O 1
ATOM 711 N N . GLU A 1 89 ? 17.634 -2.497 -23.288 1.00 91.25 89 GLU A N 1
ATOM 712 C CA . GLU A 1 89 ? 16.245 -2.862 -23.549 1.00 91.25 89 GLU A CA 1
ATOM 713 C C . GLU A 1 89 ? 15.298 -2.036 -22.661 1.00 91.25 89 GLU A C 1
ATOM 715 O O . GLU A 1 89 ? 15.361 -2.098 -21.435 1.00 91.25 89 GLU A O 1
ATOM 720 N N . VAL A 1 90 ? 14.408 -1.239 -23.255 1.00 92.69 90 VAL A N 1
ATOM 721 C CA . VAL A 1 90 ? 13.385 -0.496 -22.500 1.00 92.69 90 VAL A CA 1
ATOM 722 C C . VAL A 1 90 ? 12.087 -1.292 -22.531 1.00 92.69 90 VAL A C 1
ATOM 724 O O . VAL A 1 90 ? 11.418 -1.356 -23.562 1.00 92.69 90 VAL A O 1
ATOM 727 N N . ILE A 1 91 ? 11.734 -1.915 -21.407 1.00 93.31 91 ILE A N 1
ATOM 728 C CA . ILE A 1 91 ? 10.520 -2.730 -21.307 1.00 93.31 91 ILE A CA 1
ATOM 729 C C . ILE A 1 91 ? 9.315 -1.802 -21.113 1.00 93.31 91 ILE A C 1
ATOM 731 O O . ILE A 1 91 ? 9.335 -0.987 -20.202 1.00 93.31 91 ILE A O 1
ATOM 735 N N . PRO A 1 92 ? 8.246 -1.878 -21.918 1.00 93.06 92 PRO A N 1
ATOM 736 C CA . PRO A 1 92 ? 7.114 -0.971 -21.761 1.00 93.06 92 PRO A CA 1
ATOM 737 C C . PRO A 1 92 ? 6.279 -1.310 -20.522 1.00 93.06 92 PRO A C 1
ATOM 739 O O . PRO A 1 92 ? 6.140 -2.478 -20.144 1.00 93.06 92 PRO A O 1
ATOM 742 N N . PHE A 1 93 ? 5.648 -0.291 -19.936 1.00 95.44 93 PHE A N 1
ATOM 743 C CA . PHE A 1 93 ? 4.587 -0.522 -18.965 1.00 95.44 93 PHE A CA 1
ATOM 744 C C . PHE A 1 93 ? 3.400 -1.221 -19.645 1.00 95.44 93 PHE A C 1
ATOM 746 O O . PHE A 1 93 ? 2.857 -0.725 -20.630 1.00 95.44 93 PHE A O 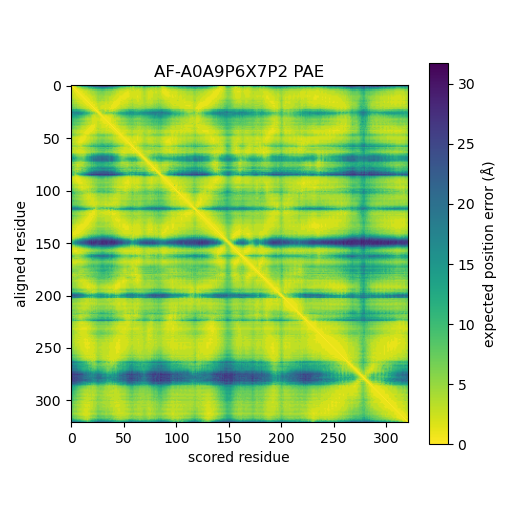1
ATOM 753 N N . THR A 1 94 ? 3.003 -2.368 -19.104 1.00 95.06 94 THR A N 1
ATOM 754 C CA . THR A 1 94 ? 1.886 -3.196 -19.580 1.00 95.06 94 THR A CA 1
ATOM 755 C C . THR A 1 94 ? 0.922 -3.596 -18.466 1.00 95.06 94 THR A C 1
ATOM 757 O O . THR A 1 94 ? -0.042 -4.312 -18.714 1.00 95.06 94 THR A O 1
ATOM 760 N N . VAL A 1 95 ? 1.170 -3.148 -17.235 1.00 93.62 95 VAL A N 1
ATOM 761 C CA . VAL A 1 95 ? 0.386 -3.467 -16.038 1.00 93.62 95 VAL A CA 1
ATOM 762 C C . VAL A 1 95 ? 0.123 -2.174 -15.269 1.00 93.62 95 VAL A C 1
ATOM 764 O O . VAL A 1 95 ? 0.987 -1.296 -15.244 1.00 93.62 95 VAL A O 1
ATOM 767 N N . ASP A 1 96 ? -1.053 -2.058 -14.650 1.00 91.31 96 ASP A N 1
ATOM 768 C CA . ASP A 1 96 ? -1.507 -0.858 -13.940 1.00 91.31 96 ASP A CA 1
ATOM 769 C C . ASP A 1 96 ? -2.094 -1.225 -12.556 1.00 91.31 96 ASP A C 1
ATOM 771 O O . ASP A 1 96 ? -3.147 -1.870 -12.495 1.00 91.31 96 ASP A O 1
ATOM 775 N N . PRO A 1 97 ? -1.472 -0.803 -11.433 1.00 92.00 97 PRO A N 1
ATOM 776 C CA . PRO A 1 97 ? -1.963 -1.107 -10.087 1.00 92.00 97 PRO A CA 1
ATOM 777 C C . PRO A 1 97 ? -3.325 -0.466 -9.776 1.00 92.00 97 PRO A C 1
ATOM 779 O O . PRO A 1 97 ? -4.055 -0.967 -8.917 1.00 92.00 97 PRO A O 1
ATOM 782 N N . LEU A 1 98 ? -3.715 0.617 -10.457 1.00 91.94 98 LEU A N 1
ATOM 783 C CA . LEU A 1 98 ? -5.043 1.215 -10.281 1.00 91.94 98 LEU A CA 1
ATOM 784 C C . LEU A 1 98 ? -6.135 0.259 -10.768 1.00 91.94 98 LEU A C 1
ATOM 786 O O . LEU A 1 98 ? -7.190 0.139 -10.143 1.00 91.94 98 LEU A O 1
ATOM 790 N N . ARG A 1 99 ? -5.855 -0.477 -11.847 1.00 87.31 99 ARG A N 1
ATOM 791 C CA . ARG A 1 99 ? -6.755 -1.496 -12.391 1.00 87.31 99 ARG A CA 1
ATOM 792 C C . ARG A 1 99 ? -6.664 -2.812 -11.634 1.00 87.31 99 ARG A C 1
ATOM 794 O O . ARG A 1 99 ? -7.690 -3.361 -11.233 1.00 87.31 99 ARG A O 1
ATOM 801 N N . ASP A 1 100 ? -5.441 -3.279 -11.410 1.00 85.81 100 ASP A N 1
ATOM 802 C CA . ASP A 1 100 ? -5.180 -4.575 -10.789 1.00 85.81 100 ASP A CA 1
ATOM 803 C C . ASP A 1 100 ? -5.591 -4.621 -9.323 1.00 85.81 100 ASP A C 1
ATOM 805 O O . ASP A 1 100 ? -6.104 -5.640 -8.863 1.00 85.81 100 ASP A O 1
ATOM 809 N N . LEU A 1 101 ? -5.365 -3.533 -8.586 1.00 85.19 101 LEU A N 1
ATOM 810 C CA . LEU A 1 101 ? -5.590 -3.487 -7.145 1.00 85.19 101 LEU A CA 1
ATOM 811 C C . LEU A 1 101 ? -6.749 -2.577 -6.775 1.00 85.19 101 LEU A C 1
ATOM 813 O O . LEU A 1 101 ? -7.578 -2.975 -5.964 1.00 85.19 101 LEU A O 1
ATOM 817 N N . GLY A 1 102 ? -6.848 -1.393 -7.383 1.00 81.88 102 GLY A N 1
ATOM 818 C CA . GLY A 1 102 ? -7.856 -0.394 -7.015 1.00 81.88 102 GLY A CA 1
ATOM 819 C C . GLY A 1 102 ? -9.279 -0.939 -7.087 1.00 81.88 102 GLY A C 1
ATOM 820 O O . GLY A 1 102 ? -10.025 -0.870 -6.116 1.00 81.88 102 GLY A O 1
ATOM 821 N N . TYR A 1 103 ? -9.637 -1.576 -8.203 1.00 80.88 103 TYR A N 1
ATOM 822 C CA . TYR A 1 103 ? -10.976 -2.150 -8.372 1.00 80.88 103 TYR A CA 1
ATOM 823 C C . TYR A 1 103 ? -11.167 -3.506 -7.685 1.00 80.88 103 TYR A C 1
ATOM 825 O O . TYR A 1 103 ? -12.290 -3.867 -7.337 1.00 80.88 103 TYR A O 1
ATOM 833 N N . ARG A 1 104 ? -10.095 -4.286 -7.502 1.00 82.81 104 ARG A N 1
ATOM 834 C CA . ARG A 1 104 ? -10.194 -5.669 -7.004 1.00 82.81 104 ARG A CA 1
ATOM 835 C C . ARG A 1 104 ? -10.063 -5.784 -5.494 1.00 82.81 104 ARG A C 1
ATOM 837 O O . ARG A 1 104 ? -10.651 -6.702 -4.927 1.00 82.81 104 ARG A O 1
ATOM 844 N N . ALA A 1 105 ? -9.312 -4.895 -4.846 1.00 83.38 105 ALA A N 1
ATOM 845 C CA . ALA A 1 105 ? -9.020 -5.001 -3.422 1.00 83.38 105 ALA A CA 1
ATOM 846 C C . ALA A 1 105 ? -10.292 -5.048 -2.555 1.00 83.38 105 ALA A C 1
ATOM 848 O O . ALA A 1 105 ? -10.363 -5.943 -1.714 1.00 83.38 105 ALA A O 1
ATOM 849 N N . PRO A 1 106 ? -11.334 -4.220 -2.792 1.00 87.38 106 PRO A N 1
ATOM 850 C CA . PRO A 1 106 ? -12.600 -4.345 -2.069 1.00 87.38 106 PRO A CA 1
ATOM 851 C C . PRO A 1 106 ? -13.222 -5.741 -2.154 1.00 87.38 106 PRO A C 1
ATOM 853 O O . PRO A 1 106 ? -13.526 -6.362 -1.140 1.00 87.38 106 PRO A O 1
ATOM 856 N N . SER A 1 107 ? -13.340 -6.277 -3.372 1.00 85.56 107 SER A N 1
ATOM 857 C CA . SER A 1 107 ? -13.945 -7.594 -3.603 1.00 85.56 107 SER A CA 1
ATOM 858 C C . SER A 1 107 ? -13.102 -8.740 -3.039 1.00 85.56 107 SER A C 1
ATOM 860 O O . SER A 1 107 ? -13.655 -9.737 -2.592 1.00 85.56 107 SER A O 1
ATOM 862 N N . ALA A 1 108 ? -11.773 -8.611 -3.049 1.00 83.81 108 ALA A N 1
ATOM 863 C CA . ALA A 1 108 ? -10.865 -9.615 -2.493 1.00 83.81 108 ALA A CA 1
ATOM 864 C C . ALA A 1 108 ? -10.906 -9.667 -0.955 1.00 83.81 108 ALA A C 1
ATOM 866 O O . ALA A 1 108 ? -10.649 -10.714 -0.360 1.00 83.81 108 ALA A O 1
ATOM 867 N N . LEU A 1 109 ? -11.220 -8.541 -0.311 1.00 86.69 109 LEU A N 1
ATOM 868 C CA . LEU A 1 109 ? -11.343 -8.442 1.143 1.00 86.69 109 LEU A CA 1
ATOM 869 C C . LEU A 1 109 ? -12.730 -8.845 1.653 1.00 86.69 109 LEU A C 1
ATOM 871 O O . LEU A 1 109 ? -12.868 -9.180 2.830 1.00 86.69 109 LEU A O 1
ATOM 875 N N . GLU A 1 110 ? -13.745 -8.829 0.793 1.00 89.12 110 GLU A N 1
ATOM 876 C CA . GLU A 1 110 ? -15.123 -9.095 1.186 1.00 89.12 110 GLU A CA 1
ATOM 877 C C . GLU A 1 110 ? -15.299 -10.517 1.742 1.00 89.12 110 GLU A C 1
ATOM 879 O O . GLU A 1 110 ? -14.977 -11.523 1.108 1.00 89.12 110 GLU A O 1
ATOM 884 N N . GLY A 1 111 ? -15.815 -10.606 2.967 1.00 88.50 111 GLY A N 1
ATOM 885 C CA . GLY A 1 111 ? -16.024 -11.858 3.683 1.00 88.50 111 GLY A CA 1
ATOM 886 C C . GLY A 1 111 ? -14.752 -12.538 4.196 1.00 88.50 111 GLY A C 1
ATOM 887 O O . GLY A 1 111 ? -14.860 -13.608 4.804 1.00 88.50 111 GLY A O 1
ATOM 888 N N . LEU A 1 112 ? -13.571 -11.943 3.999 1.00 89.12 112 LEU A N 1
ATOM 889 C CA . LEU A 1 112 ? -12.301 -12.511 4.435 1.00 89.12 112 LEU A CA 1
ATOM 890 C C . LEU A 1 112 ? -12.237 -12.596 5.964 1.00 89.12 112 LEU A C 1
ATOM 892 O O . LEU A 1 112 ? -12.572 -11.645 6.672 1.00 89.12 112 LEU A O 1
ATOM 896 N N . THR A 1 113 ? -11.757 -13.728 6.480 1.00 90.12 113 THR A N 1
ATOM 897 C CA . THR A 1 113 ? -11.504 -13.907 7.911 1.00 90.12 113 THR A CA 1
ATOM 898 C C . THR A 1 113 ? -10.027 -13.730 8.247 1.00 90.12 113 THR A C 1
ATOM 900 O O . THR A 1 113 ? -9.132 -14.278 7.587 1.00 90.12 113 THR A O 1
ATOM 903 N N . VAL A 1 114 ? -9.782 -12.958 9.301 1.00 88.81 114 VAL A N 1
ATOM 904 C CA . VAL A 1 114 ? -8.466 -12.710 9.886 1.00 88.81 114 VAL A CA 1
ATOM 905 C C . VAL A 1 114 ? -8.454 -13.308 11.284 1.00 88.81 114 VAL A C 1
ATOM 907 O O . VAL A 1 114 ? -9.133 -12.814 12.185 1.00 88.81 114 VAL A O 1
ATOM 910 N N . ASP A 1 115 ? -7.708 -14.395 11.445 1.00 88.19 115 ASP A N 1
ATOM 911 C CA . ASP A 1 115 ? -7.641 -15.134 12.701 1.00 88.19 115 ASP A CA 1
ATOM 912 C C . ASP A 1 115 ? -6.719 -14.425 13.687 1.00 88.19 115 ASP A C 1
ATOM 914 O O . ASP A 1 115 ? -5.620 -13.991 13.337 1.00 88.19 115 ASP A O 1
ATOM 918 N N . VAL A 1 116 ? -7.159 -14.335 14.936 1.00 85.19 116 VAL A N 1
ATOM 919 C CA . VAL A 1 116 ? -6.388 -13.799 16.057 1.00 85.19 116 VAL A CA 1
ATOM 920 C C . VAL A 1 116 ? -6.182 -14.894 17.109 1.00 85.19 116 VAL A C 1
ATOM 922 O O . VAL A 1 116 ? -6.869 -15.921 17.082 1.00 85.19 116 VAL A O 1
ATOM 925 N N . PRO A 1 117 ? -5.228 -14.731 18.045 1.00 76.69 117 PRO A N 1
ATOM 926 C CA . PRO A 1 117 ? -5.034 -15.704 19.114 1.00 76.69 117 PRO A CA 1
ATOM 927 C C . PRO A 1 117 ? -6.341 -16.041 19.855 1.00 76.69 117 PRO A C 1
ATOM 929 O O . PRO A 1 117 ? -7.221 -15.191 19.999 1.00 76.69 117 PRO A O 1
ATOM 932 N N . SER A 1 118 ? -6.427 -17.279 20.356 1.00 75.62 118 SER A N 1
ATOM 933 C CA . SER A 1 118 ? -7.581 -17.823 21.097 1.00 75.62 118 SER A CA 1
ATOM 934 C C . SER A 1 118 ? -8.809 -18.204 20.251 1.00 75.62 118 SER A C 1
ATOM 936 O O . SER A 1 118 ? -9.928 -18.025 20.714 1.00 75.62 118 SER A O 1
ATOM 938 N N . GLN A 1 119 ? -8.615 -18.740 19.035 1.00 79.56 119 GLN A N 1
ATOM 939 C CA . GLN A 1 119 ? -9.698 -19.256 18.160 1.00 79.56 119 GLN A CA 1
ATOM 940 C C . GLN A 1 119 ? -10.804 -18.227 17.862 1.00 79.56 119 GLN A C 1
ATOM 942 O O . GLN A 1 119 ? -11.981 -18.551 17.697 1.00 79.56 119 GLN A O 1
ATOM 947 N N . ARG A 1 120 ? -10.412 -16.959 17.806 1.00 88.94 120 ARG A N 1
ATOM 948 C CA . ARG A 1 120 ? -11.275 -15.840 17.456 1.00 88.94 120 ARG A CA 1
ATOM 949 C C . ARG A 1 120 ? -10.834 -15.289 16.113 1.00 88.94 120 ARG A C 1
ATOM 951 O O . ARG A 1 120 ? -9.654 -15.356 15.777 1.00 88.94 120 ARG A O 1
ATOM 958 N N . SER A 1 121 ? -11.754 -14.674 15.389 1.00 91.12 121 SER A N 1
ATOM 959 C CA . SER A 1 121 ? -11.452 -14.080 14.091 1.00 91.12 121 SER A CA 1
ATOM 960 C C . SER A 1 121 ? -12.200 -12.767 13.915 1.00 91.12 121 SER A C 1
ATOM 962 O O . SER A 1 121 ? -13.192 -12.491 14.588 1.00 91.12 121 SER A O 1
ATOM 964 N N . PHE A 1 122 ? -11.734 -11.952 12.983 1.00 92.44 122 PHE A N 1
ATOM 965 C CA . PHE A 1 122 ? -12.493 -10.830 12.455 1.00 92.44 122 PHE A CA 1
ATOM 966 C C . PHE A 1 122 ? -12.913 -11.147 11.031 1.00 92.44 122 PHE A C 1
ATOM 968 O O . PHE A 1 122 ? -12.078 -11.538 10.216 1.00 92.44 122 PHE A O 1
ATOM 975 N N . LYS A 1 123 ? -14.196 -10.967 10.731 1.00 93.75 123 LYS A N 1
ATOM 976 C CA . LYS A 1 123 ? -14.700 -10.974 9.362 1.00 93.75 123 LYS A CA 1
ATOM 977 C C . LYS A 1 123 ? -14.655 -9.554 8.806 1.00 93.75 123 LYS A C 1
ATOM 979 O O . LYS A 1 123 ? -15.162 -8.647 9.463 1.00 93.75 123 LYS A O 1
ATOM 984 N N . ILE A 1 124 ? -14.064 -9.387 7.629 1.00 93.94 124 ILE A N 1
ATOM 985 C CA . ILE A 1 124 ? -13.974 -8.118 6.902 1.00 93.94 124 ILE A CA 1
ATOM 986 C C . ILE A 1 124 ? -15.158 -8.013 5.936 1.00 93.94 124 ILE A C 1
ATOM 988 O O . ILE A 1 124 ? -15.413 -8.964 5.203 1.00 93.94 124 ILE A O 1
ATOM 992 N N . ASN A 1 125 ? -15.870 -6.886 5.928 1.00 94.62 125 ASN A N 1
ATOM 993 C CA . ASN A 1 125 ? -16.918 -6.579 4.945 1.00 94.62 125 ASN A CA 1
ATOM 994 C C . ASN A 1 125 ? -16.878 -5.091 4.561 1.00 94.62 125 ASN A C 1
ATOM 996 O O . ASN A 1 125 ? -16.223 -4.297 5.238 1.00 94.62 125 ASN A O 1
ATOM 1000 N N . ASN A 1 126 ? -17.632 -4.707 3.530 1.00 95.19 126 ASN A N 1
ATOM 1001 C CA . ASN A 1 126 ? -17.820 -3.313 3.105 1.00 95.19 126 ASN A CA 1
ATOM 1002 C C . ASN A 1 126 ? -16.484 -2.588 2.881 1.00 95.19 126 ASN A C 1
ATOM 1004 O O . ASN A 1 126 ? -16.288 -1.453 3.323 1.00 95.19 126 ASN A O 1
ATOM 1008 N N . ALA A 1 127 ? -15.534 -3.280 2.252 1.00 93.75 127 ALA A N 1
ATOM 1009 C CA . ALA A 1 127 ? -14.249 -2.686 1.936 1.00 93.75 127 ALA A CA 1
ATOM 1010 C C . ALA A 1 127 ? -14.409 -1.595 0.862 1.00 93.75 127 ALA A C 1
ATOM 1012 O O . ALA A 1 127 ? -15.146 -1.772 -0.104 1.00 93.75 127 ALA A O 1
ATOM 1013 N N . ASP A 1 128 ? -13.700 -0.481 1.021 1.00 93.56 128 ASP A N 1
ATOM 1014 C CA . ASP A 1 128 ? -13.729 0.656 0.102 1.00 93.56 128 ASP A CA 1
ATOM 1015 C C . ASP A 1 128 ? -12.348 1.306 -0.012 1.00 93.56 128 ASP A C 1
ATOM 1017 O O . ASP A 1 128 ? -11.630 1.452 0.983 1.00 93.56 128 ASP A O 1
ATOM 1021 N N . VAL A 1 129 ? -11.965 1.685 -1.231 1.00 93.50 129 VAL A N 1
ATOM 1022 C CA . VAL A 1 129 ? -10.679 2.333 -1.505 1.00 93.50 129 VAL A CA 1
ATOM 1023 C C . VAL A 1 129 ? -10.849 3.834 -1.348 1.00 93.50 129 VAL A C 1
ATOM 1025 O O . VAL A 1 129 ? -11.372 4.510 -2.227 1.00 93.50 129 VAL A O 1
ATOM 1028 N N . LEU A 1 130 ? -10.341 4.371 -0.243 1.00 94.38 130 LEU A N 1
ATOM 1029 C CA . LEU A 1 130 ? -10.417 5.799 0.039 1.00 94.38 130 LEU A CA 1
ATOM 1030 C C . LEU A 1 130 ? -9.419 6.584 -0.808 1.00 94.38 130 LEU A C 1
ATOM 1032 O O . LEU A 1 130 ? -9.758 7.604 -1.393 1.00 94.38 130 LEU A O 1
ATOM 1036 N N . LEU A 1 131 ? -8.173 6.120 -0.873 1.00 94.62 131 LEU A N 1
ATOM 1037 C CA . LEU A 1 131 ? -7.116 6.779 -1.632 1.00 94.62 131 LEU A CA 1
ATOM 1038 C C . LEU A 1 131 ? -6.270 5.734 -2.337 1.00 94.62 131 LEU A C 1
ATOM 1040 O O . LEU A 1 131 ? -5.929 4.706 -1.758 1.00 94.62 131 LEU A O 1
ATOM 1044 N N . GLN A 1 132 ? -5.884 6.038 -3.569 1.00 94.88 132 GLN A N 1
ATOM 1045 C CA . GLN A 1 132 ? -4.879 5.285 -4.295 1.00 94.88 132 GLN A CA 1
ATOM 1046 C C . GLN A 1 132 ? -4.060 6.251 -5.146 1.00 94.88 132 GLN A C 1
ATOM 1048 O O . GLN A 1 132 ? -4.633 7.056 -5.878 1.00 94.88 132 GLN A O 1
ATOM 1053 N N . ALA A 1 133 ? -2.739 6.171 -5.037 1.00 96.31 133 ALA A N 1
ATOM 1054 C CA . ALA A 1 133 ? -1.799 6.921 -5.858 1.00 96.31 133 ALA A CA 1
ATOM 1055 C C . ALA A 1 133 ? -0.725 5.963 -6.372 1.00 96.31 133 ALA A C 1
ATOM 1057 O O . ALA A 1 133 ? -0.224 5.139 -5.609 1.00 96.31 133 ALA A O 1
ATOM 1058 N N . ALA A 1 134 ? -0.388 6.057 -7.653 1.00 96.31 134 ALA A N 1
ATOM 1059 C CA . ALA A 1 134 ? 0.580 5.193 -8.313 1.00 96.31 134 ALA A CA 1
ATOM 1060 C C . ALA A 1 134 ? 1.704 6.036 -8.921 1.00 96.31 134 ALA A C 1
ATOM 1062 O O . ALA A 1 134 ? 1.461 7.051 -9.568 1.00 96.31 134 ALA A O 1
ATOM 1063 N N . TYR A 1 135 ? 2.939 5.597 -8.729 1.00 95.38 135 TYR A N 1
ATOM 1064 C CA . TYR A 1 135 ? 4.144 6.305 -9.121 1.00 95.38 135 TYR A CA 1
ATOM 1065 C C . TYR A 1 135 ? 4.977 5.436 -10.076 1.00 95.38 135 TYR A C 1
ATOM 1067 O O . TYR A 1 135 ? 5.645 4.497 -9.625 1.00 95.38 135 TYR A O 1
ATOM 1075 N N . PRO A 1 136 ? 4.938 5.708 -11.392 1.00 95.69 136 PRO A N 1
ATOM 1076 C CA . PRO A 1 136 ? 5.682 4.939 -12.378 1.00 95.69 136 PRO A CA 1
ATOM 1077 C C . PRO A 1 136 ? 7.171 5.279 -12.306 1.00 95.69 136 PRO A C 1
ATOM 1079 O O . PRO A 1 136 ? 7.559 6.450 -12.296 1.00 95.69 136 PRO A O 1
ATOM 1082 N N . VAL A 1 137 ? 8.019 4.253 -12.292 1.00 94.12 137 VAL A N 1
ATOM 1083 C CA . VAL A 1 137 ? 9.478 4.382 -12.271 1.00 94.12 137 VAL A CA 1
ATOM 1084 C C . VAL A 1 137 ? 10.096 3.384 -13.243 1.00 94.12 137 VAL A C 1
ATOM 1086 O O . VAL A 1 137 ? 9.706 2.222 -13.286 1.00 94.12 137 VAL A O 1
ATOM 1089 N N . TYR A 1 138 ? 11.105 3.822 -13.993 1.00 93.75 138 TYR A N 1
ATOM 1090 C CA . TYR A 1 138 ? 12.006 2.918 -14.701 1.00 93.75 138 TYR A CA 1
ATOM 1091 C C . TYR A 1 138 ? 13.235 2.635 -13.843 1.00 93.75 138 TYR A C 1
ATOM 1093 O O . TYR A 1 138 ? 13.974 3.557 -13.497 1.00 93.75 138 TYR A O 1
ATOM 1101 N N . LEU A 1 139 ? 13.463 1.365 -13.513 1.00 92.38 139 LEU A N 1
ATOM 1102 C CA . LEU A 1 139 ? 14.654 0.925 -12.795 1.00 92.38 139 LEU A CA 1
ATOM 1103 C C . LEU A 1 139 ? 15.692 0.371 -13.777 1.00 92.38 139 LEU A C 1
ATOM 1105 O O . LEU A 1 139 ? 15.385 -0.575 -14.505 1.00 92.38 139 LEU A O 1
ATOM 1109 N N . PRO A 1 140 ? 16.917 0.922 -13.813 1.00 92.50 140 PRO A N 1
ATOM 1110 C CA . PRO A 1 140 ? 17.993 0.338 -14.596 1.00 92.50 140 PRO A CA 1
ATOM 1111 C C . PRO A 1 140 ? 18.491 -0.944 -13.919 1.00 92.50 140 PRO A C 1
ATOM 1113 O O . PRO A 1 140 ? 18.764 -0.957 -12.716 1.00 92.50 140 PRO A O 1
ATOM 1116 N N . VAL A 1 141 ? 18.630 -2.022 -14.688 1.00 93.62 141 VAL A N 1
ATOM 1117 C CA . VAL A 1 141 ? 19.102 -3.321 -14.195 1.00 93.62 141 VAL A CA 1
ATOM 1118 C C . VAL A 1 141 ? 20.019 -4.015 -15.196 1.00 93.62 141 VAL A C 1
ATOM 1120 O O . VAL A 1 141 ? 19.935 -3.809 -16.410 1.00 93.62 141 VAL A O 1
ATOM 1123 N N . TYR A 1 142 ? 20.839 -4.919 -14.674 1.00 93.38 142 TYR A N 1
ATOM 1124 C CA . TYR A 1 142 ? 21.498 -5.966 -15.441 1.00 93.38 142 TYR A CA 1
ATOM 1125 C C . TYR A 1 142 ? 20.811 -7.300 -15.156 1.00 93.38 142 TYR A C 1
ATOM 1127 O O . TYR A 1 142 ? 20.690 -7.699 -14.000 1.00 93.38 142 TYR A O 1
ATOM 1135 N N . VAL A 1 143 ? 20.392 -8.008 -16.201 1.00 92.50 143 VAL A N 1
ATOM 1136 C CA . VAL A 1 143 ? 19.851 -9.368 -16.107 1.00 92.50 143 VAL A CA 1
ATOM 1137 C C . VAL A 1 143 ? 20.880 -10.323 -16.684 1.00 92.50 143 VAL A C 1
ATOM 1139 O O . VAL A 1 143 ? 21.284 -10.171 -17.838 1.00 92.50 143 VAL A O 1
ATOM 1142 N N . ALA A 1 144 ? 21.312 -11.305 -15.900 1.00 91.31 144 ALA A N 1
ATOM 1143 C CA . ALA A 1 144 ? 22.287 -12.286 -16.346 1.00 91.31 144 ALA A CA 1
ATOM 1144 C C . ALA A 1 144 ? 21.793 -13.713 -16.134 1.00 91.31 144 ALA A C 1
ATOM 1146 O O . ALA A 1 144 ? 21.172 -14.029 -15.121 1.00 91.31 144 ALA A O 1
ATOM 1147 N N . GLN A 1 145 ? 22.117 -14.581 -17.091 1.00 88.31 145 GLN A N 1
ATOM 1148 C CA . GLN A 1 145 ? 21.915 -16.021 -16.973 1.00 88.31 145 GLN A CA 1
ATOM 1149 C C . GLN A 1 145 ? 23.244 -16.751 -17.180 1.00 88.31 145 GLN A C 1
ATOM 1151 O O . GLN A 1 145 ? 24.005 -16.463 -18.119 1.00 88.31 145 GLN A O 1
ATOM 1156 N N . PHE A 1 146 ? 23.536 -17.693 -16.287 1.00 86.38 146 PHE A N 1
ATOM 1157 C CA . PHE A 1 146 ? 24.734 -18.523 -16.339 1.00 86.38 146 PHE A CA 1
ATOM 1158 C C . PHE A 1 146 ? 24.461 -19.918 -15.775 1.00 86.38 146 PHE A C 1
ATOM 1160 O O . PHE A 1 146 ? 23.635 -20.093 -14.888 1.00 86.38 146 PHE A O 1
ATOM 1167 N N . THR A 1 147 ? 25.173 -20.913 -16.286 1.00 80.62 147 THR A N 1
ATOM 1168 C CA . THR A 1 147 ? 25.224 -22.268 -15.728 1.00 80.62 147 THR A CA 1
ATOM 1169 C C . THR A 1 147 ? 26.457 -22.369 -14.835 1.00 80.62 147 THR A C 1
ATOM 1171 O O . THR A 1 147 ? 27.525 -21.869 -15.203 1.00 80.62 147 THR A O 1
ATOM 1174 N N . GLY A 1 148 ? 26.308 -22.943 -13.641 1.00 71.00 148 GLY A N 1
ATOM 1175 C CA . GLY A 1 148 ? 27.445 -23.193 -12.757 1.00 71.00 148 GLY A CA 1
ATOM 1176 C C . GLY A 1 148 ? 28.333 -24.310 -13.311 1.00 71.00 148 GLY A C 1
ATOM 1177 O O . GLY A 1 148 ? 27.911 -25.076 -14.167 1.00 71.00 148 GLY A O 1
ATOM 1178 N N . ASN A 1 149 ? 29.565 -24.427 -12.809 1.00 67.44 149 ASN A N 1
ATOM 1179 C CA . ASN A 1 149 ? 30.423 -25.568 -13.158 1.00 67.44 149 ASN A CA 1
ATOM 1180 C C . ASN A 1 149 ? 29.963 -26.879 -12.486 1.00 67.44 149 ASN A C 1
ATOM 1182 O O . ASN A 1 149 ? 30.343 -27.950 -12.946 1.00 67.44 149 ASN A O 1
ATOM 1186 N N . GLU A 1 150 ? 29.179 -26.790 -11.404 1.00 66.81 150 GLU A N 1
ATOM 1187 C CA . GLU A 1 150 ? 28.701 -27.931 -10.602 1.00 66.81 150 GLU A CA 1
ATOM 1188 C C . GLU A 1 150 ? 27.181 -28.167 -10.712 1.00 66.81 150 GLU A C 1
ATOM 1190 O O . GLU A 1 150 ? 26.724 -29.272 -10.438 1.00 66.81 150 GLU A O 1
ATOM 1195 N N . ASP A 1 151 ? 26.413 -27.163 -11.155 1.00 64.00 151 ASP A N 1
ATOM 1196 C CA . ASP A 1 151 ? 24.956 -27.231 -11.335 1.00 64.00 151 ASP A CA 1
ATOM 1197 C C . ASP A 1 151 ? 24.616 -27.120 -12.832 1.00 64.00 151 ASP A C 1
ATOM 1199 O O . ASP A 1 151 ? 24.970 -26.120 -13.466 1.00 64.00 151 ASP A O 1
ATOM 1203 N N . GLU A 1 152 ? 23.900 -28.106 -13.389 1.00 65.12 152 GLU A N 1
ATOM 1204 C CA . GLU A 1 152 ? 23.407 -28.059 -14.781 1.00 65.12 152 GLU A CA 1
ATOM 1205 C C . GLU A 1 152 ? 22.254 -27.055 -14.970 1.00 65.12 152 GLU A C 1
ATOM 1207 O O . GLU A 1 152 ? 22.015 -26.587 -16.086 1.00 65.12 152 GLU A O 1
ATOM 1212 N N . ASP A 1 153 ? 21.570 -26.671 -13.887 1.00 74.81 153 ASP A N 1
ATOM 1213 C CA . ASP A 1 153 ? 20.435 -25.755 -13.953 1.00 74.81 153 ASP A CA 1
ATOM 1214 C C . ASP A 1 153 ? 20.887 -24.293 -14.152 1.00 74.81 153 ASP A C 1
ATOM 1216 O O . ASP A 1 153 ? 21.743 -23.782 -13.416 1.00 74.81 153 ASP A O 1
ATOM 1220 N N . PRO A 1 154 ? 20.305 -23.566 -15.126 1.00 76.50 154 PRO A N 1
ATOM 1221 C CA . PRO A 1 154 ? 20.644 -22.171 -15.364 1.00 76.50 154 PRO A CA 1
ATOM 1222 C C . PRO A 1 154 ? 20.212 -21.292 -14.183 1.00 76.50 154 PRO A C 1
ATOM 1224 O O . PRO A 1 154 ? 19.041 -21.248 -13.804 1.00 76.50 154 PRO A O 1
ATOM 1227 N N . LYS A 1 155 ? 21.158 -20.521 -13.643 1.00 84.75 155 LYS A N 1
ATOM 1228 C CA . LYS A 1 155 ? 20.913 -19.494 -12.626 1.00 84.75 155 LYS A CA 1
ATOM 1229 C C . LYS A 1 155 ? 20.637 -18.163 -13.312 1.00 84.75 155 LYS A C 1
ATOM 1231 O O . LYS A 1 155 ? 21.425 -17.716 -14.148 1.00 84.75 155 LYS A O 1
ATOM 1236 N N . THR A 1 156 ? 19.530 -17.529 -12.939 1.00 89.50 156 THR A N 1
ATOM 1237 C CA . THR A 1 156 ? 19.174 -16.175 -13.381 1.00 89.50 156 THR A CA 1
ATOM 1238 C C . THR A 1 156 ? 19.370 -15.207 -12.225 1.00 89.50 156 THR A C 1
ATOM 1240 O O . THR A 1 156 ? 18.884 -15.445 -11.119 1.00 89.50 156 THR A O 1
ATOM 1243 N N . VAL A 1 157 ? 20.077 -14.111 -12.482 1.00 92.81 157 VAL A N 1
ATOM 1244 C CA . VAL A 1 157 ? 20.326 -13.050 -11.505 1.00 92.81 157 VAL A CA 1
ATOM 1245 C C . VAL A 1 157 ? 19.932 -11.701 -12.085 1.00 92.81 157 VAL A C 1
ATOM 1247 O O . VAL A 1 157 ? 20.073 -11.461 -13.287 1.00 92.81 157 VAL A O 1
ATOM 1250 N N . VAL A 1 158 ? 19.445 -10.822 -11.219 1.00 93.88 158 VAL A N 1
ATOM 1251 C CA . VAL A 1 158 ? 19.149 -9.426 -11.539 1.00 93.88 158 VAL A CA 1
ATOM 1252 C C . VAL A 1 158 ? 19.957 -8.558 -10.593 1.00 93.88 158 VAL A C 1
ATOM 1254 O O . VAL A 1 158 ? 19.968 -8.788 -9.386 1.00 93.88 158 VAL A O 1
ATOM 1257 N N . VAL A 1 159 ? 20.644 -7.568 -11.145 1.00 93.50 159 VAL A N 1
ATOM 1258 C CA . VAL A 1 159 ? 21.453 -6.617 -10.385 1.00 93.50 159 VAL A CA 1
ATOM 1259 C C . VAL A 1 159 ? 20.928 -5.223 -10.664 1.00 93.50 159 VAL A C 1
ATOM 1261 O O . VAL A 1 159 ? 20.823 -4.832 -11.829 1.00 93.50 159 VAL A O 1
ATOM 1264 N N . SER A 1 160 ? 20.573 -4.478 -9.619 1.00 91.81 160 SER A N 1
ATOM 1265 C CA . SER A 1 160 ? 20.154 -3.088 -9.788 1.00 91.81 160 SER A CA 1
ATOM 1266 C C . SER A 1 160 ? 21.343 -2.240 -10.253 1.00 91.81 160 SER A C 1
ATOM 1268 O O . SER A 1 160 ? 22.476 -2.462 -9.838 1.00 91.81 160 SER A O 1
ATOM 1270 N N . ALA A 1 161 ? 21.113 -1.301 -11.164 1.00 89.00 161 ALA A N 1
ATOM 1271 C CA . ALA A 1 161 ? 22.159 -0.454 -11.746 1.00 89.00 161 ALA A CA 1
ATOM 1272 C C . ALA A 1 161 ? 21.980 1.023 -11.362 1.00 89.00 161 ALA A C 1
ATOM 1274 O O . ALA A 1 161 ? 22.452 1.926 -12.046 1.00 89.00 161 ALA A O 1
ATOM 1275 N N . ASP A 1 162 ? 21.257 1.266 -10.271 1.00 84.06 162 ASP A N 1
ATOM 1276 C CA . ASP A 1 162 ? 20.879 2.582 -9.773 1.00 84.06 162 ASP A CA 1
ATOM 1277 C C . ASP A 1 162 ? 21.749 3.046 -8.586 1.00 84.06 162 ASP A C 1
ATOM 1279 O O . ASP A 1 162 ? 21.477 4.097 -8.008 1.00 84.06 162 ASP A O 1
ATOM 1283 N N . ASN A 1 163 ? 22.753 2.268 -8.158 1.00 79.00 163 ASN A N 1
ATOM 1284 C CA . ASN A 1 163 ? 23.666 2.587 -7.049 1.00 79.00 163 ASN A CA 1
ATOM 1285 C C . ASN A 1 163 ? 25.089 2.053 -7.282 1.00 79.00 163 ASN A C 1
ATOM 1287 O O . ASN A 1 163 ? 25.270 1.101 -8.036 1.00 79.00 163 ASN A O 1
ATOM 1291 N N . GLU A 1 164 ? 26.065 2.597 -6.549 1.00 80.19 164 GLU A N 1
ATOM 1292 C CA . GLU A 1 164 ? 27.416 2.028 -6.416 1.00 80.19 164 GLU A CA 1
ATOM 1293 C C . GLU A 1 164 ? 27.434 0.711 -5.622 1.00 80.19 164 GLU A C 1
ATOM 1295 O O . GLU A 1 164 ? 28.270 -0.147 -5.889 1.00 80.19 164 GLU A O 1
ATOM 1300 N N . ASP A 1 165 ? 26.496 0.537 -4.682 1.00 83.81 165 ASP A N 1
ATOM 1301 C CA . ASP A 1 165 ? 26.241 -0.724 -3.971 1.00 83.81 165 ASP A CA 1
ATOM 1302 C C . ASP A 1 165 ? 24.923 -1.340 -4.479 1.00 83.81 165 ASP A C 1
ATOM 1304 O O . ASP A 1 165 ? 23.837 -0.949 -4.017 1.00 83.81 165 ASP A O 1
ATOM 1308 N N . PRO A 1 166 ? 24.981 -2.184 -5.526 1.00 86.94 166 PRO A N 1
ATOM 1309 C CA . PRO A 1 166 ? 23.798 -2.646 -6.230 1.00 86.94 166 PRO A CA 1
ATOM 1310 C C . PRO A 1 166 ? 23.066 -3.749 -5.464 1.00 86.94 166 PRO A C 1
ATOM 1312 O O . PRO A 1 166 ? 23.670 -4.656 -4.891 1.00 86.94 166 PRO A O 1
ATOM 1315 N N . CYS A 1 167 ? 21.734 -3.732 -5.525 1.00 89.00 167 CYS A N 1
ATOM 1316 C CA . CYS A 1 167 ? 20.941 -4.834 -4.992 1.00 89.00 167 CYS A CA 1
ATOM 1317 C C . CYS A 1 167 ? 21.075 -6.058 -5.905 1.00 89.00 167 CYS A C 1
ATOM 1319 O O . CYS A 1 167 ? 20.889 -5.958 -7.119 1.00 89.00 167 CYS A O 1
ATOM 1321 N N . PHE A 1 168 ? 21.374 -7.212 -5.309 1.00 91.38 168 PHE A N 1
ATOM 1322 C CA . PHE A 1 168 ? 21.521 -8.484 -6.010 1.00 91.38 168 PHE A CA 1
ATOM 1323 C C . PHE A 1 168 ? 20.341 -9.407 -5.711 1.00 91.38 168 PHE A C 1
ATOM 1325 O O . PHE A 1 168 ? 20.088 -9.760 -4.554 1.00 91.38 168 PHE A O 1
ATOM 1332 N N . TYR A 1 169 ? 19.671 -9.842 -6.772 1.00 93.56 169 TYR A N 1
ATOM 1333 C CA . TYR A 1 169 ? 18.526 -10.739 -6.729 1.00 93.56 169 TYR A CA 1
ATOM 1334 C C . TYR A 1 169 ? 18.848 -12.019 -7.489 1.00 93.56 169 TYR A C 1
ATOM 1336 O O . TYR A 1 169 ? 19.423 -11.983 -8.579 1.00 93.56 169 TYR A O 1
ATOM 1344 N N . GLN A 1 170 ? 18.443 -13.156 -6.936 1.00 92.12 170 GLN A N 1
ATOM 1345 C CA . GLN A 1 170 ? 18.666 -14.461 -7.550 1.00 92.12 170 GLN A CA 1
ATOM 1346 C C . GLN A 1 170 ? 17.347 -15.207 -7.681 1.00 92.12 170 GLN A C 1
ATOM 1348 O O . GLN A 1 170 ? 16.581 -15.294 -6.724 1.00 92.12 170 GLN A O 1
ATOM 1353 N N . TRP A 1 171 ? 17.109 -15.765 -8.861 1.00 89.56 171 TRP A N 1
ATOM 1354 C CA . TRP A 1 171 ? 15.964 -16.619 -9.124 1.00 89.56 171 TRP A CA 1
ATOM 1355 C C . TRP A 1 171 ? 16.177 -18.018 -8.541 1.00 89.56 171 TRP A C 1
ATOM 1357 O O . TRP A 1 171 ? 17.215 -18.645 -8.760 1.00 89.56 171 TRP A O 1
ATOM 1367 N N . GLU A 1 172 ? 15.165 -18.529 -7.851 1.00 87.19 172 GLU A N 1
ATOM 1368 C CA . GLU A 1 172 ? 15.073 -19.907 -7.385 1.00 87.19 172 GLU A CA 1
ATOM 1369 C C . GLU A 1 172 ? 13.947 -20.635 -8.120 1.00 87.19 172 GLU A C 1
ATOM 1371 O O . GLU A 1 172 ? 12.763 -20.445 -7.837 1.00 87.19 172 GLU A O 1
ATOM 1376 N N . ALA A 1 173 ? 14.321 -21.534 -9.032 1.00 82.69 173 ALA A N 1
ATOM 1377 C CA . ALA A 1 173 ? 13.368 -22.297 -9.838 1.00 82.69 173 ALA A CA 1
ATOM 1378 C C . ALA A 1 173 ? 12.460 -23.235 -9.016 1.00 82.69 173 ALA A C 1
ATOM 1380 O O . ALA A 1 173 ? 11.408 -23.644 -9.497 1.00 82.69 173 ALA A O 1
ATOM 1381 N N . THR A 1 174 ? 12.843 -23.573 -7.781 1.00 85.19 174 THR A N 1
ATOM 1382 C CA . THR A 1 174 ? 12.073 -24.448 -6.878 1.00 85.19 174 THR A CA 1
ATOM 1383 C C . THR A 1 174 ? 10.935 -23.732 -6.147 1.00 85.19 174 THR A C 1
ATOM 1385 O O . THR A 1 174 ? 10.100 -24.392 -5.528 1.00 85.19 174 THR A O 1
ATOM 1388 N N . LYS A 1 175 ? 10.889 -22.397 -6.194 1.00 86.44 175 LYS A N 1
ATOM 1389 C CA . LYS A 1 175 ? 9.847 -21.573 -5.569 1.00 86.44 175 LYS A CA 1
ATOM 1390 C C . LYS A 1 175 ? 8.841 -21.085 -6.620 1.00 86.44 175 LYS A C 1
ATOM 1392 O O . LYS A 1 175 ? 9.048 -21.245 -7.822 1.00 86.44 175 LYS A O 1
ATOM 1397 N N . THR A 1 176 ? 7.739 -20.480 -6.175 1.00 84.44 176 THR A N 1
ATOM 1398 C CA . THR A 1 176 ? 6.662 -19.967 -7.048 1.00 84.44 176 THR A CA 1
ATOM 1399 C C . THR A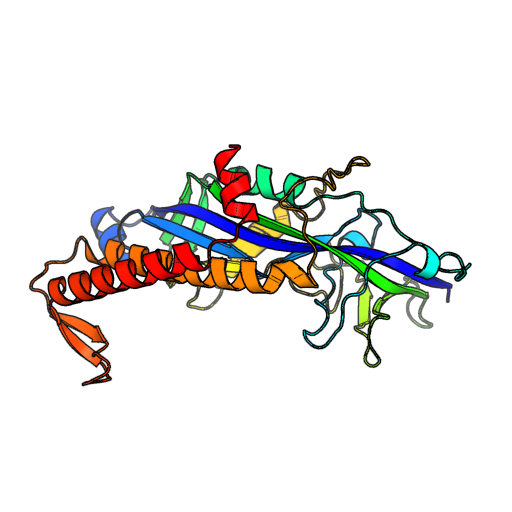 1 176 ? 6.197 -18.568 -6.633 1.00 84.44 176 THR A C 1
ATOM 1401 O O . THR A 1 176 ? 6.170 -18.252 -5.441 1.00 84.44 176 THR A O 1
ATOM 1404 N N . GLY A 1 177 ? 5.800 -17.743 -7.606 1.00 84.00 177 GLY A N 1
ATOM 1405 C CA . GLY A 1 177 ? 5.234 -16.413 -7.375 1.00 84.00 177 GLY A CA 1
ATOM 1406 C C . GLY A 1 177 ? 6.220 -15.445 -6.712 1.00 84.00 177 GLY A C 1
ATOM 1407 O O . GLY A 1 177 ? 7.419 -15.484 -6.973 1.00 84.00 177 GLY A O 1
ATOM 1408 N N . ALA A 1 178 ? 5.726 -14.608 -5.793 1.00 82.12 178 ALA A N 1
ATOM 1409 C CA . ALA A 1 178 ? 6.523 -13.591 -5.088 1.00 82.12 178 ALA A CA 1
ATOM 1410 C C . ALA A 1 178 ? 7.735 -14.148 -4.309 1.00 82.12 178 ALA A C 1
ATOM 1412 O O . ALA A 1 178 ? 8.636 -13.396 -3.947 1.00 82.12 178 ALA A O 1
ATOM 1413 N N . TYR A 1 179 ? 7.769 -15.456 -4.038 1.00 85.38 179 TYR A N 1
ATOM 1414 C CA . TYR A 1 179 ? 8.854 -16.105 -3.302 1.00 85.38 179 TYR A CA 1
ATOM 1415 C C . TYR A 1 179 ? 9.996 -16.594 -4.202 1.00 85.38 179 TYR A C 1
ATOM 1417 O O . TYR A 1 179 ? 11.002 -17.067 -3.684 1.00 85.38 179 TYR A O 1
ATOM 1425 N N . GLN A 1 180 ? 9.864 -16.500 -5.530 1.00 88.50 180 GLN A N 1
ATOM 1426 C CA . GLN A 1 180 ? 10.867 -16.997 -6.483 1.00 88.50 180 GLN A CA 1
ATOM 1427 C C . GLN A 1 180 ? 12.198 -16.258 -6.444 1.00 88.50 180 GLN A C 1
ATOM 1429 O O . GLN A 1 180 ? 13.206 -16.799 -6.888 1.00 88.50 180 GLN A O 1
ATOM 1434 N N . TRP A 1 181 ? 12.219 -15.043 -5.908 1.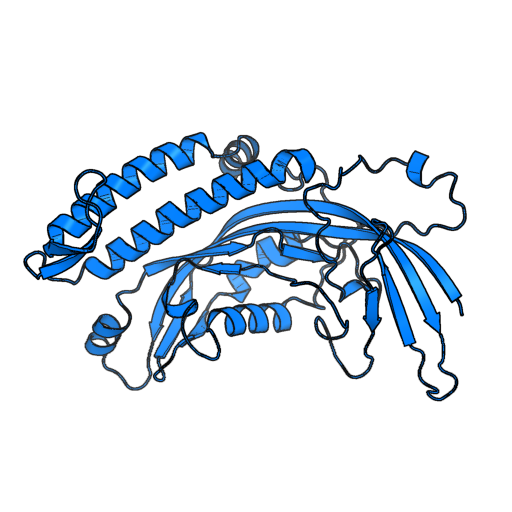00 90.00 181 TRP A N 1
ATOM 1435 C CA . TRP A 1 181 ? 13.409 -14.209 -5.881 1.00 90.00 181 TRP A CA 1
ATOM 1436 C C . TRP A 1 181 ? 14.004 -14.117 -4.475 1.00 90.00 181 TRP A C 1
ATOM 1438 O O . TRP A 1 181 ? 13.362 -13.652 -3.532 1.00 90.00 181 TRP A O 1
ATOM 1448 N N . ILE A 1 182 ? 15.273 -14.506 -4.347 1.00 87.31 182 ILE A N 1
ATOM 1449 C CA . ILE A 1 182 ? 16.093 -14.204 -3.170 1.00 87.31 182 ILE A CA 1
ATOM 1450 C C . ILE A 1 182 ? 16.326 -12.698 -3.115 1.00 87.31 182 ILE A C 1
ATOM 1452 O O . ILE A 1 182 ? 16.569 -12.068 -4.145 1.00 87.31 182 ILE A O 1
ATOM 1456 N N . ASN A 1 183 ? 16.282 -12.145 -1.902 1.00 86.56 183 ASN A N 1
ATOM 1457 C CA . ASN A 1 183 ? 16.413 -10.716 -1.614 1.00 86.56 183 ASN A CA 1
ATOM 1458 C C . ASN A 1 183 ? 15.318 -9.845 -2.240 1.00 86.56 183 ASN A C 1
ATOM 1460 O O . ASN A 1 183 ? 15.483 -8.629 -2.285 1.00 86.56 183 ASN A O 1
ATOM 1464 N N . SER A 1 184 ? 14.202 -10.428 -2.696 1.00 88.81 184 SER A N 1
ATOM 1465 C CA . SER A 1 184 ? 13.039 -9.641 -3.107 1.00 88.81 184 SER A CA 1
ATOM 1466 C C . SER A 1 184 ? 12.598 -8.723 -1.968 1.00 88.81 184 SER A C 1
ATOM 1468 O O . SER A 1 184 ? 12.495 -9.147 -0.814 1.00 88.81 184 SER A O 1
ATOM 1470 N N . GLY A 1 185 ? 12.310 -7.470 -2.306 1.00 86.81 185 GLY A N 1
ATOM 1471 C CA . GLY A 1 185 ? 11.697 -6.520 -1.392 1.00 86.81 185 GLY A CA 1
ATOM 1472 C C . GLY A 1 185 ? 10.254 -6.907 -1.037 1.00 86.81 185 GLY A C 1
ATOM 1473 O O . GLY A 1 185 ? 9.681 -7.841 -1.613 1.00 86.81 185 GLY A O 1
ATOM 1474 N N . PRO A 1 186 ? 9.638 -6.191 -0.082 1.00 88.69 186 PRO A N 1
ATOM 1475 C CA . PRO A 1 186 ? 8.230 -6.373 0.230 1.00 88.69 186 PRO A CA 1
ATOM 1476 C C . PRO A 1 186 ? 7.355 -5.850 -0.915 1.00 88.69 186 PRO A C 1
ATOM 1478 O O . PRO A 1 186 ? 7.498 -4.715 -1.362 1.00 88.69 186 PRO A O 1
ATOM 1481 N N . TRP A 1 187 ? 6.392 -6.666 -1.340 1.00 90.50 187 TRP A N 1
ATOM 1482 C CA . TRP A 1 187 ? 5.347 -6.244 -2.277 1.00 90.50 187 TRP A CA 1
ATOM 1483 C C . TRP A 1 187 ? 4.370 -5.251 -1.640 1.00 90.50 187 TRP A C 1
ATOM 1485 O O . TRP A 1 187 ? 3.857 -4.351 -2.298 1.00 90.50 187 TRP A O 1
ATOM 1495 N N . ILE A 1 188 ? 4.110 -5.410 -0.341 1.00 89.69 188 ILE A N 1
ATOM 1496 C CA . ILE A 1 188 ? 3.124 -4.625 0.400 1.00 89.69 188 ILE A CA 1
ATOM 1497 C C . ILE A 1 188 ? 3.712 -4.254 1.754 1.00 89.69 188 ILE A C 1
ATOM 1499 O O . ILE A 1 188 ? 4.081 -5.133 2.532 1.00 89.69 188 ILE A O 1
ATOM 1503 N N . ASN A 1 189 ? 3.730 -2.958 2.054 1.00 90.44 189 ASN A N 1
ATOM 1504 C CA . ASN A 1 189 ? 4.042 -2.435 3.382 1.00 90.44 189 ASN A CA 1
ATOM 1505 C C . ASN A 1 189 ? 2.743 -1.953 4.031 1.00 90.44 189 ASN A C 1
ATOM 1507 O O . ASN A 1 189 ? 2.415 -0.768 3.973 1.00 90.44 189 ASN A O 1
ATOM 1511 N N . LEU A 1 190 ? 1.976 -2.895 4.580 1.00 91.75 190 LEU A N 1
ATOM 1512 C CA . LEU A 1 190 ? 0.657 -2.640 5.155 1.00 91.75 190 LEU A CA 1
ATOM 1513 C C . LEU A 1 190 ? 0.766 -2.258 6.635 1.00 91.75 190 LEU A C 1
ATOM 1515 O O . LEU A 1 190 ? 1.455 -2.928 7.401 1.00 91.75 190 LEU A O 1
ATOM 1519 N N . ASP A 1 191 ? 0.015 -1.242 7.047 1.00 92.00 191 ASP A N 1
ATOM 1520 C CA . ASP A 1 191 ? -0.334 -0.992 8.443 1.00 92.00 191 ASP A CA 1
ATOM 1521 C C . ASP A 1 191 ? -1.860 -0.891 8.594 1.00 92.00 191 ASP A C 1
ATOM 1523 O O . ASP A 1 191 ? -2.559 -0.466 7.678 1.00 92.00 191 ASP A O 1
ATOM 1527 N N . VAL A 1 192 ? -2.397 -1.291 9.745 1.00 93.25 192 VAL A N 1
ATOM 1528 C CA . VAL A 1 192 ? -3.845 -1.360 10.006 1.00 93.25 192 VAL A CA 1
ATOM 1529 C C . VAL A 1 192 ? -4.189 -0.736 11.346 1.00 93.25 192 VAL A C 1
ATOM 1531 O O . VAL A 1 192 ? -3.504 -0.965 12.341 1.00 93.25 192 VAL A O 1
ATOM 1534 N N . THR A 1 193 ? -5.275 0.028 11.435 1.00 93.62 193 THR A N 1
ATOM 1535 C CA . THR A 1 193 ? -5.668 0.676 12.702 1.00 93.62 193 THR A CA 1
ATOM 1536 C C . THR A 1 193 ? -6.095 -0.314 13.786 1.00 93.62 193 THR A C 1
ATOM 1538 O O . THR A 1 193 ? -6.125 0.053 14.962 1.00 93.62 193 THR A O 1
ATOM 1541 N N . GLU A 1 194 ? -6.361 -1.572 13.427 1.00 91.31 194 GLU A N 1
ATOM 1542 C CA . GLU A 1 194 ? -6.648 -2.639 14.380 1.00 91.31 194 GLU A CA 1
ATOM 1543 C C . GLU A 1 194 ? -5.377 -3.114 15.100 1.00 91.31 194 GLU A C 1
ATOM 1545 O O . GLU A 1 194 ? -4.499 -3.763 14.534 1.00 91.31 194 GLU A O 1
ATOM 1550 N N . ARG A 1 195 ? -5.271 -2.784 16.389 1.00 84.06 195 ARG A N 1
ATOM 1551 C CA . ARG A 1 195 ? -4.045 -2.994 17.173 1.00 84.06 195 ARG A CA 1
ATOM 1552 C C . ARG A 1 195 ? -3.737 -4.463 17.415 1.00 84.06 195 ARG A C 1
ATOM 1554 O O . ARG A 1 195 ? -2.564 -4.828 17.464 1.00 84.06 195 ARG A O 1
ATOM 1561 N N . VAL A 1 196 ? -4.762 -5.303 17.576 1.00 84.69 196 VAL A N 1
ATOM 1562 C CA . VAL A 1 196 ? -4.539 -6.729 17.859 1.00 84.69 196 VAL A CA 1
ATOM 1563 C C . VAL A 1 196 ? -3.948 -7.463 16.654 1.00 84.69 196 VAL A C 1
ATOM 1565 O O . VAL A 1 196 ? -3.283 -8.476 16.830 1.00 84.69 196 VAL A O 1
ATOM 1568 N N . TRP A 1 197 ? -4.081 -6.904 15.447 1.00 86.81 197 TRP A N 1
ATOM 1569 C CA . TRP A 1 197 ? -3.417 -7.387 14.233 1.00 86.81 197 TRP A CA 1
ATOM 1570 C C . TRP A 1 197 ? -1.968 -6.903 14.123 1.00 86.81 197 TRP A C 1
ATOM 1572 O O . TRP A 1 197 ? -1.395 -6.911 13.047 1.00 86.81 197 TRP A O 1
ATOM 1582 N N . ARG A 1 198 ? -1.360 -6.399 15.197 1.00 79.81 198 ARG A N 1
ATOM 1583 C CA . ARG A 1 198 ? 0.073 -6.065 15.229 1.00 79.81 198 ARG A CA 1
ATOM 1584 C C . ARG A 1 198 ? 0.814 -6.761 16.362 1.00 79.81 198 ARG A C 1
ATOM 1586 O O . ARG A 1 198 ? 1.985 -6.485 16.597 1.00 79.81 198 ARG A O 1
ATOM 1593 N N . MET A 1 199 ? 0.128 -7.636 17.092 1.00 74.88 199 MET A N 1
ATOM 1594 C CA . MET A 1 199 ? 0.634 -8.253 18.311 1.00 74.88 199 MET A CA 1
ATOM 1595 C C . MET A 1 199 ? 0.690 -9.777 18.168 1.00 74.88 199 MET A C 1
ATOM 1597 O O . MET A 1 199 ? -0.211 -10.389 17.600 1.00 74.88 199 MET A O 1
ATOM 1601 N N . GLY A 1 200 ? 1.721 -10.391 18.757 1.00 64.50 200 GLY A N 1
ATOM 1602 C CA . GLY A 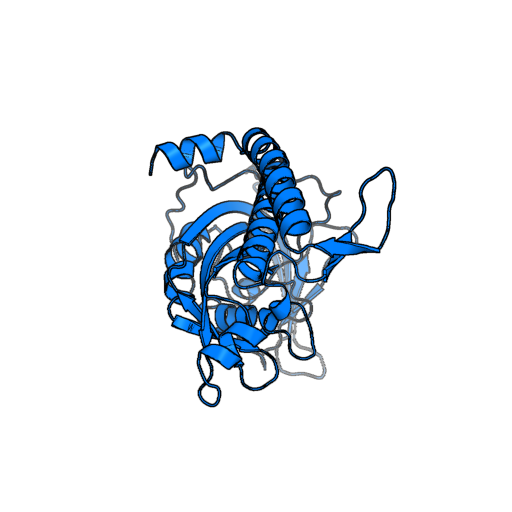1 200 ? 1.839 -11.846 18.904 1.00 64.50 200 GLY A CA 1
ATOM 1603 C C . GLY A 1 200 ? 2.685 -12.559 17.840 1.00 64.50 200 GLY A C 1
ATOM 1604 O O . GLY A 1 200 ? 3.186 -11.958 16.895 1.00 64.50 200 GLY A O 1
ATOM 1605 N N . PHE A 1 201 ? 2.861 -13.869 18.038 1.00 56.03 201 PHE A N 1
ATOM 1606 C CA . PHE A 1 201 ? 3.520 -14.787 17.099 1.00 56.03 201 PHE A CA 1
ATOM 1607 C C . PHE A 1 201 ? 2.530 -15.185 15.987 1.00 56.03 201 PHE A C 1
ATOM 1609 O O . PHE A 1 201 ? 1.401 -15.550 16.310 1.00 56.03 201 PHE A O 1
ATOM 1616 N N . ARG A 1 202 ? 2.953 -15.164 14.709 1.00 64.12 202 ARG A N 1
ATOM 1617 C CA . ARG A 1 202 ? 2.091 -15.324 13.508 1.00 64.12 202 ARG A CA 1
ATOM 1618 C C . ARG A 1 202 ? 1.042 -14.221 13.397 1.00 64.12 202 ARG A C 1
ATOM 1620 O O . ARG A 1 202 ? -0.163 -14.460 13.496 1.00 64.12 202 ARG A O 1
ATOM 1627 N N . ASN A 1 203 ? 1.543 -13.006 13.218 1.00 78.69 203 ASN A N 1
ATOM 1628 C CA . ASN A 1 203 ? 0.744 -11.796 13.226 1.00 78.69 203 ASN A CA 1
ATOM 1629 C C . ASN A 1 203 ? -0.413 -11.897 12.193 1.00 78.69 203 ASN A C 1
ATOM 1631 O O . ASN A 1 203 ? -0.154 -12.201 11.027 1.00 78.69 203 ASN A O 1
ATOM 1635 N N . PRO A 1 204 ? -1.678 -11.633 12.580 1.00 84.81 204 PRO A N 1
ATOM 1636 C CA . PRO A 1 204 ? -2.817 -11.606 11.656 1.00 84.81 204 PRO A CA 1
ATOM 1637 C C . PRO A 1 204 ? -2.591 -10.748 10.398 1.00 84.81 204 PRO A C 1
ATOM 1639 O O . PRO A 1 204 ? -3.080 -11.081 9.318 1.00 84.81 204 PRO A O 1
ATOM 1642 N N . LEU A 1 205 ? -1.789 -9.686 10.508 1.00 87.00 205 LEU A N 1
ATOM 1643 C CA . LEU A 1 205 ? -1.390 -8.852 9.378 1.00 87.00 205 LEU A CA 1
ATOM 1644 C C . LEU A 1 205 ? -0.547 -9.602 8.337 1.00 87.00 205 LEU A C 1
ATOM 1646 O O . LEU A 1 205 ? -0.772 -9.441 7.142 1.00 87.00 205 LEU A O 1
ATOM 1650 N N . GLU A 1 206 ? 0.385 -10.455 8.769 1.00 86.75 206 GLU A N 1
ATOM 1651 C CA . GLU A 1 206 ? 1.189 -11.286 7.858 1.00 86.75 206 GLU A CA 1
ATOM 1652 C C . GLU A 1 206 ? 0.301 -12.276 7.103 1.00 86.75 206 GLU A C 1
ATOM 1654 O O . GLU A 1 206 ? 0.502 -12.514 5.914 1.00 86.75 206 GLU A O 1
ATOM 1659 N N . GLN A 1 207 ? -0.717 -12.825 7.776 1.00 85.31 207 GLN A N 1
ATOM 1660 C CA . GLN A 1 207 ? -1.693 -13.712 7.143 1.00 85.31 207 GLN A CA 1
ATOM 1661 C C . GLN A 1 207 ? -2.516 -12.971 6.089 1.00 85.31 207 GLN A C 1
ATOM 1663 O O . GLN A 1 207 ? -2.721 -13.500 4.999 1.00 85.31 207 GLN A O 1
ATOM 1668 N N . LEU A 1 208 ? -2.966 -11.751 6.398 1.00 84.94 208 LEU A N 1
ATOM 1669 C CA . LEU A 1 208 ? -3.708 -10.907 5.465 1.00 84.94 208 LEU A CA 1
ATOM 1670 C C . LEU A 1 208 ? -2.871 -10.583 4.221 1.00 84.94 208 LEU A C 1
ATOM 1672 O O . LEU A 1 208 ? -3.332 -10.799 3.102 1.00 84.94 208 LEU A O 1
ATOM 1676 N N . VAL A 1 209 ? -1.623 -10.143 4.418 1.00 87.69 209 VAL A N 1
ATOM 1677 C CA . VAL A 1 209 ? -0.681 -9.869 3.322 1.00 87.69 209 VAL A CA 1
ATOM 1678 C C . VAL A 1 209 ? -0.444 -11.129 2.496 1.00 87.69 209 VAL A C 1
ATOM 1680 O O . VAL A 1 209 ? -0.562 -11.082 1.277 1.00 87.69 209 VAL A O 1
ATOM 1683 N N . LYS A 1 210 ? -0.186 -12.278 3.133 1.00 86.50 210 LYS A N 1
ATOM 1684 C CA . LYS A 1 210 ? 0.016 -13.546 2.421 1.00 86.50 210 LYS A CA 1
ATOM 1685 C C . LYS A 1 210 ? -1.199 -13.928 1.572 1.00 86.50 210 LYS A C 1
ATOM 1687 O O . LYS A 1 210 ? -1.031 -14.226 0.396 1.00 86.50 210 LYS A O 1
ATOM 1692 N N . LYS A 1 211 ? -2.409 -13.903 2.144 1.00 82.50 211 LYS A N 1
ATOM 1693 C CA . LYS A 1 211 ? -3.645 -14.241 1.415 1.00 82.50 211 LYS A CA 1
ATOM 1694 C C . LYS A 1 211 ? -3.848 -13.326 0.208 1.00 82.50 211 LYS A C 1
ATOM 1696 O O . LYS A 1 211 ? -4.223 -13.809 -0.853 1.00 82.50 211 LYS A O 1
ATOM 1701 N N . PHE A 1 212 ? -3.566 -12.033 0.358 1.00 81.25 212 PHE A N 1
ATOM 1702 C CA . PHE A 1 212 ? -3.610 -11.103 -0.763 1.00 81.25 212 PHE A CA 1
ATOM 1703 C C . PHE A 1 212 ? -2.574 -11.459 -1.836 1.00 81.25 212 PHE A C 1
ATOM 1705 O O . PHE A 1 212 ? -2.924 -11.536 -3.010 1.00 81.25 212 PHE A O 1
ATOM 1712 N N . LEU A 1 213 ? -1.314 -11.706 -1.455 1.00 83.81 213 LEU A N 1
ATOM 1713 C CA . LEU A 1 213 ? -0.258 -12.044 -2.415 1.00 83.81 213 LEU A CA 1
ATOM 1714 C C . LEU A 1 213 ? -0.592 -13.323 -3.189 1.00 83.81 213 LEU A C 1
ATOM 1716 O O . LEU A 1 213 ? -0.460 -13.330 -4.408 1.00 83.81 213 LEU A O 1
ATOM 1720 N N . ASP A 1 214 ? -1.104 -14.349 -2.505 1.00 83.06 214 ASP A N 1
ATOM 1721 C CA . ASP A 1 214 ? -1.531 -15.613 -3.116 1.00 83.06 214 ASP A CA 1
ATOM 1722 C C . ASP A 1 214 ? -2.679 -15.427 -4.136 1.00 83.06 214 ASP A C 1
ATOM 1724 O O . ASP A 1 214 ? -2.832 -16.243 -5.041 1.00 83.06 214 ASP A O 1
ATOM 1728 N N . GLN A 1 215 ? -3.501 -14.377 -3.998 1.00 79.25 215 GLN A N 1
ATOM 1729 C CA . GLN A 1 215 ? -4.646 -14.097 -4.880 1.00 79.25 215 GLN A CA 1
ATOM 1730 C C . GLN A 1 215 ? -4.355 -13.072 -5.986 1.00 79.25 215 GLN A C 1
ATOM 1732 O O . GLN A 1 215 ? -5.049 -13.045 -7.008 1.00 79.25 215 GLN A O 1
ATOM 1737 N N . ALA A 1 216 ? -3.391 -12.179 -5.767 1.00 79.31 216 ALA A N 1
ATOM 1738 C CA . ALA A 1 216 ? -3.126 -11.047 -6.649 1.00 79.31 216 ALA A CA 1
ATOM 1739 C C . ALA A 1 216 ? -1.870 -11.251 -7.509 1.00 79.31 216 ALA A C 1
ATOM 1741 O O . ALA A 1 216 ? -1.895 -10.951 -8.704 1.00 79.31 216 ALA A O 1
ATOM 1742 N N . VAL A 1 217 ? -0.782 -11.772 -6.933 1.00 81.62 217 VAL A N 1
ATOM 1743 C CA . VAL A 1 217 ? 0.499 -11.921 -7.639 1.00 81.62 217 VAL A CA 1
ATOM 1744 C C . VAL A 1 217 ? 0.398 -13.038 -8.678 1.00 81.62 217 VAL A C 1
ATOM 1746 O O . VAL A 1 217 ? -0.044 -14.141 -8.373 1.00 81.62 217 VAL A O 1
ATOM 1749 N N . GLY A 1 218 ? 0.812 -12.755 -9.916 1.00 79.88 218 GLY A N 1
ATOM 1750 C CA . GLY A 1 218 ? 0.681 -13.677 -11.053 1.00 79.88 218 GLY A CA 1
ATOM 1751 C C . GLY A 1 218 ? -0.665 -13.589 -11.782 1.00 79.88 218 GLY A C 1
ATOM 1752 O O . GLY A 1 218 ? -0.839 -14.205 -12.830 1.00 79.88 218 GLY A O 1
ATOM 1753 N N . HIS A 1 219 ? -1.602 -12.779 -11.282 1.00 83.75 219 HIS A N 1
ATOM 1754 C CA . HIS A 1 219 ? -2.907 -12.525 -11.899 1.00 83.75 219 HIS A CA 1
ATOM 1755 C C . HIS A 1 219 ? -3.022 -11.076 -12.402 1.00 83.75 219 HIS A C 1
ATOM 1757 O O . HIS A 1 219 ? -4.007 -10.390 -12.113 1.00 83.75 219 HIS A O 1
ATOM 1763 N N . PHE A 1 220 ? -1.994 -10.624 -13.128 1.00 88.00 220 PHE A N 1
ATOM 1764 C CA . PHE A 1 220 ? -1.863 -9.265 -13.667 1.00 88.00 220 PHE A CA 1
ATOM 1765 C C . PHE A 1 220 ? -2.793 -9.036 -14.866 1.00 88.00 220 PHE A C 1
ATOM 1767 O O . PHE A 1 220 ? -2.858 -9.877 -15.768 1.00 88.00 220 PHE A O 1
ATOM 1774 N N . GLN A 1 221 ? -3.487 -7.896 -14.918 1.00 87.06 221 GLN A N 1
ATOM 1775 C CA . GLN A 1 221 ? -4.259 -7.505 -16.098 1.00 87.06 221 GLN A CA 1
ATOM 1776 C C . GLN A 1 221 ? -3.358 -6.743 -17.067 1.00 87.06 221 GLN A C 1
ATOM 1778 O O . GLN A 1 221 ? -3.032 -5.574 -16.857 1.00 87.06 221 GLN A O 1
ATOM 1783 N N . THR A 1 222 ? -2.964 -7.404 -18.154 1.00 89.81 222 THR A N 1
ATOM 1784 C CA . THR A 1 222 ? -2.145 -6.766 -19.184 1.00 89.81 222 THR A CA 1
ATOM 1785 C C . THR A 1 222 ? -2.956 -5.768 -20.008 1.00 89.81 222 THR A C 1
ATOM 1787 O O . THR A 1 222 ? -4.093 -6.022 -20.408 1.00 89.81 222 THR A O 1
ATOM 1790 N N . THR A 1 223 ? -2.360 -4.612 -20.280 1.00 88.06 223 THR A N 1
ATOM 1791 C CA . THR A 1 223 ? -2.931 -3.544 -21.101 1.00 88.06 223 THR A CA 1
ATOM 1792 C C . THR A 1 223 ? -1.832 -2.854 -21.901 1.00 88.06 223 THR A C 1
ATOM 1794 O O . THR A 1 223 ? -0.719 -2.690 -21.415 1.00 88.06 223 THR A O 1
ATOM 1797 N N . ASN A 1 224 ? -2.150 -2.410 -23.118 1.00 84.62 224 ASN A N 1
ATOM 1798 C CA . ASN A 1 224 ? -1.279 -1.520 -23.899 1.00 84.62 224 ASN A CA 1
ATOM 1799 C C . ASN A 1 224 ? -1.694 -0.043 -23.762 1.00 84.62 224 ASN A C 1
ATOM 1801 O O . ASN A 1 224 ? -1.062 0.841 -24.331 1.00 84.62 224 ASN A O 1
ATOM 1805 N N . GLU A 1 225 ? -2.770 0.219 -23.020 1.00 87.44 225 GLU A N 1
ATOM 1806 C CA . GLU A 1 225 ? -3.424 1.520 -22.896 1.00 87.44 225 GLU A CA 1
ATOM 1807 C C . GLU A 1 225 ? -3.445 1.923 -21.423 1.00 87.44 225 GLU A C 1
ATOM 1809 O O . GLU A 1 225 ? -4.444 1.764 -20.719 1.00 87.44 225 GLU A O 1
ATOM 1814 N N . ILE A 1 226 ? -2.300 2.374 -20.920 1.00 91.69 226 ILE A N 1
ATOM 1815 C CA . ILE A 1 226 ? -2.241 2.982 -19.591 1.00 91.69 226 ILE A CA 1
ATOM 1816 C C . ILE A 1 226 ? -2.760 4.404 -19.719 1.00 91.69 226 ILE A C 1
ATOM 1818 O O . ILE A 1 226 ? -2.285 5.175 -20.555 1.00 91.69 226 ILE A O 1
ATOM 1822 N N . ASN A 1 227 ? -3.755 4.742 -18.901 1.00 93.19 227 ASN A N 1
ATOM 1823 C CA . ASN A 1 227 ? -4.310 6.084 -18.866 1.00 93.19 227 ASN A CA 1
ATOM 1824 C C . ASN A 1 227 ? -3.364 7.014 -18.100 1.00 93.19 227 ASN A C 1
ATOM 1826 O O . ASN A 1 227 ? -3.600 7.317 -16.936 1.00 93.19 227 ASN A O 1
ATOM 1830 N N . TRP A 1 228 ? -2.290 7.457 -18.752 1.00 93.94 228 TRP A N 1
ATOM 1831 C CA . TRP A 1 228 ? -1.289 8.353 -18.163 1.00 93.94 228 TRP A CA 1
ATOM 1832 C C . TRP A 1 228 ? -1.855 9.701 -17.690 1.00 93.94 228 TRP A C 1
ATOM 1834 O O . TRP A 1 228 ? -1.211 10.374 -16.894 1.00 93.94 228 TRP A O 1
ATOM 1844 N N . GLU A 1 229 ? -3.057 10.067 -18.145 1.00 93.69 229 GLU A N 1
ATOM 1845 C CA . GLU A 1 229 ? -3.785 11.270 -17.726 1.00 93.69 229 GLU A CA 1
ATOM 1846 C C . GLU A 1 229 ? -4.639 11.049 -16.459 1.00 93.69 229 GLU A C 1
ATOM 1848 O O . GLU A 1 229 ? -5.305 11.974 -15.992 1.00 93.69 229 GLU A O 1
ATOM 1853 N N . ASP A 1 230 ? -4.669 9.834 -15.895 1.00 93.69 230 ASP A N 1
ATOM 1854 C CA . ASP A 1 230 ? -5.320 9.578 -14.608 1.00 93.69 230 ASP A CA 1
ATOM 1855 C C . ASP A 1 230 ? -4.605 10.361 -13.497 1.00 93.69 230 ASP A C 1
ATOM 1857 O O . ASP A 1 230 ? -3.414 10.176 -13.258 1.00 93.69 230 ASP A O 1
ATOM 1861 N N . GLU A 1 231 ? -5.336 11.216 -12.777 1.00 94.56 231 GLU A N 1
ATOM 1862 C CA . GLU A 1 231 ? -4.781 12.094 -11.734 1.00 94.56 231 GLU A CA 1
ATOM 1863 C C . GLU A 1 231 ? -4.137 11.333 -10.562 1.00 94.56 231 GLU A C 1
ATOM 1865 O O . GLU A 1 231 ? -3.385 11.920 -9.776 1.00 94.56 231 GLU A O 1
ATOM 1870 N N . ARG A 1 232 ? -4.430 10.033 -10.428 1.00 95.38 232 ARG A N 1
ATOM 1871 C CA . ARG A 1 232 ? -3.808 9.135 -9.449 1.00 95.38 232 ARG A CA 1
ATOM 1872 C C . ARG A 1 232 ? -2.428 8.648 -9.890 1.00 95.38 232 ARG A C 1
ATOM 1874 O O . ARG A 1 232 ? -1.666 8.203 -9.033 1.00 95.38 232 ARG A O 1
ATOM 1881 N N . ILE A 1 233 ? -2.092 8.724 -11.180 1.00 96.31 233 ILE A N 1
ATOM 1882 C CA . ILE A 1 233 ? -0.750 8.439 -11.702 1.00 96.31 233 ILE A CA 1
ATOM 1883 C C . ILE A 1 233 ? 0.107 9.696 -11.557 1.00 96.31 233 ILE A C 1
ATOM 1885 O O . ILE A 1 233 ? -0.173 10.741 -12.138 1.00 96.31 233 ILE A O 1
ATOM 1889 N N . GLN A 1 234 ? 1.151 9.614 -10.736 1.00 95.06 234 GLN A N 1
ATOM 1890 C CA . GLN A 1 234 ? 1.837 10.795 -10.219 1.00 95.06 234 GLN A CA 1
ATOM 1891 C C . GLN A 1 234 ? 3.352 10.679 -10.273 1.00 95.06 234 GLN A C 1
ATOM 1893 O O . GLN A 1 234 ? 3.936 9.605 -10.152 1.00 95.06 234 GLN A O 1
ATOM 1898 N N . ASN A 1 235 ? 4.017 11.828 -10.387 1.00 92.06 235 ASN A N 1
ATOM 1899 C CA . ASN A 1 235 ? 5.466 11.893 -10.257 1.00 92.06 235 ASN A CA 1
ATOM 1900 C C . ASN A 1 235 ? 5.880 11.609 -8.802 1.00 92.06 235 ASN A C 1
ATOM 1902 O O . ASN A 1 235 ? 5.545 12.385 -7.900 1.00 92.06 235 ASN A O 1
ATOM 1906 N N . ILE A 1 236 ? 6.653 10.535 -8.598 1.00 91.12 236 ILE A N 1
ATOM 1907 C CA . ILE A 1 236 ? 7.104 10.087 -7.273 1.00 91.12 236 ILE A CA 1
ATOM 1908 C C . ILE A 1 236 ? 7.813 11.198 -6.486 1.00 91.12 236 ILE A C 1
ATOM 1910 O O . ILE A 1 236 ? 7.517 11.414 -5.317 1.00 91.12 236 ILE A O 1
ATOM 1914 N N . ALA A 1 237 ? 8.678 11.978 -7.139 1.00 89.12 237 ALA A N 1
ATOM 1915 C CA . ALA A 1 237 ? 9.490 12.999 -6.480 1.00 89.12 237 ALA A CA 1
ATOM 1916 C C . ALA A 1 237 ? 8.661 14.192 -5.985 1.00 89.12 237 ALA A C 1
ATOM 1918 O O . ALA A 1 237 ? 9.087 14.915 -5.088 1.00 89.12 237 ALA A O 1
ATOM 1919 N N . THR A 1 238 ? 7.489 14.423 -6.581 1.00 90.94 238 THR A N 1
ATOM 1920 C CA . THR A 1 238 ? 6.624 15.558 -6.233 1.00 90.94 238 THR A CA 1
ATOM 1921 C C . THR A 1 238 ? 5.541 15.176 -5.229 1.00 90.94 238 THR A C 1
ATOM 1923 O O . THR A 1 238 ? 5.262 15.949 -4.315 1.00 90.94 238 THR A O 1
ATOM 1926 N N . TYR A 1 239 ? 4.920 14.007 -5.395 1.00 93.88 239 TYR A N 1
ATOM 1927 C CA . TYR A 1 239 ? 3.657 13.696 -4.720 1.00 93.88 239 TYR A CA 1
ATOM 1928 C C . TYR A 1 239 ? 3.767 12.680 -3.587 1.00 93.88 239 TYR A C 1
ATOM 1930 O O . TYR A 1 239 ? 2.912 12.687 -2.702 1.00 93.88 239 TYR A O 1
ATOM 1938 N N . GLU A 1 240 ? 4.819 11.862 -3.558 1.00 92.06 240 GLU A N 1
ATOM 1939 C CA . GLU A 1 240 ? 4.946 10.780 -2.581 1.00 92.06 240 GLU A CA 1
ATOM 1940 C C . GLU A 1 240 ? 4.932 11.279 -1.130 1.00 92.06 240 GLU A C 1
ATOM 1942 O O . GLU A 1 240 ? 4.111 10.846 -0.325 1.00 92.06 240 GLU A O 1
ATOM 1947 N N . GLU A 1 241 ? 5.812 12.217 -0.773 1.00 92.69 241 GLU A N 1
ATOM 1948 C CA . GLU A 1 241 ? 5.900 12.710 0.608 1.00 92.69 241 GLU A CA 1
ATOM 1949 C C . GLU A 1 241 ? 4.621 13.452 1.063 1.00 92.69 241 GLU A C 1
ATOM 1951 O O . GLU A 1 241 ? 4.148 13.185 2.173 1.00 92.69 241 GLU A O 1
ATOM 1956 N N . PRO A 1 242 ? 3.998 14.338 0.254 1.00 94.62 242 PRO A N 1
ATOM 1957 C CA . PRO A 1 242 ? 2.683 14.898 0.573 1.00 94.62 242 PRO A CA 1
ATOM 1958 C C . PRO A 1 242 ? 1.590 13.839 0.783 1.00 94.62 242 PRO A C 1
ATOM 1960 O O . PRO A 1 242 ? 0.879 13.895 1.790 1.00 94.62 242 PRO A O 1
ATOM 1963 N N . ASN A 1 243 ? 1.479 12.855 -0.116 1.00 96.19 243 ASN A N 1
ATOM 1964 C CA . ASN A 1 243 ? 0.479 11.789 -0.012 1.00 96.19 243 ASN A CA 1
ATOM 1965 C C . ASN A 1 243 ? 0.709 10.937 1.239 1.00 96.19 243 ASN A C 1
ATOM 1967 O O . ASN A 1 243 ? -0.228 10.660 1.990 1.00 96.19 243 ASN A O 1
ATOM 1971 N N . LYS A 1 244 ? 1.969 10.599 1.521 1.00 94.81 244 LYS A N 1
ATOM 1972 C CA . LYS A 1 244 ? 2.360 9.873 2.725 1.00 94.81 244 LYS A CA 1
ATOM 1973 C C . LYS A 1 244 ? 1.948 10.616 3.995 1.00 94.81 244 LYS A C 1
ATOM 1975 O O . LYS A 1 244 ? 1.327 10.018 4.869 1.00 94.81 244 LYS A O 1
ATOM 1980 N N . ARG A 1 245 ? 2.240 11.918 4.096 1.00 96.06 245 ARG A N 1
ATOM 1981 C CA . ARG A 1 245 ? 1.845 12.740 5.258 1.00 96.06 245 ARG A CA 1
ATOM 1982 C C . ARG A 1 245 ? 0.333 12.769 5.451 1.00 96.06 245 ARG A C 1
ATOM 1984 O O . ARG A 1 245 ? -0.138 12.668 6.583 1.00 96.06 245 ARG A O 1
ATOM 1991 N N . TYR A 1 246 ? -0.419 12.888 4.359 1.00 96.75 246 TYR A N 1
ATOM 1992 C CA . TYR A 1 246 ? -1.875 12.837 4.406 1.00 96.75 246 TYR A CA 1
ATOM 1993 C C . TYR A 1 246 ? -2.381 11.484 4.925 1.00 96.75 246 TYR A C 1
ATOM 1995 O O . TYR A 1 246 ? -3.194 11.444 5.847 1.00 96.75 246 TYR A O 1
ATOM 2003 N N . LEU A 1 247 ? -1.857 10.376 4.399 1.00 96.56 247 LEU A N 1
ATOM 2004 C CA . LEU A 1 247 ? -2.218 9.023 4.823 1.00 96.56 247 LEU A CA 1
ATOM 2005 C C . LEU A 1 247 ? -1.840 8.725 6.280 1.00 96.56 247 LEU A C 1
ATOM 2007 O O . LEU A 1 247 ? -2.636 8.141 7.013 1.00 96.56 247 LEU A O 1
ATOM 2011 N N . GLU A 1 248 ? -0.667 9.167 6.740 1.00 96.31 248 GLU A N 1
ATOM 2012 C CA . GLU A 1 248 ? -0.271 9.069 8.150 1.00 96.31 248 GLU A CA 1
ATOM 2013 C C . GLU A 1 248 ? -1.234 9.843 9.059 1.00 96.31 248 GLU A C 1
ATOM 2015 O O . GLU A 1 248 ? -1.584 9.376 10.147 1.00 96.31 248 GLU A O 1
ATOM 2020 N N . GLN A 1 249 ? -1.685 11.023 8.627 1.00 97.00 249 GLN A N 1
ATOM 2021 C CA . GLN A 1 249 ? -2.666 11.803 9.372 1.00 97.00 249 GLN A CA 1
ATOM 2022 C C . GLN A 1 249 ? -4.049 11.137 9.364 1.00 97.00 249 GLN A C 1
ATOM 2024 O O . GLN A 1 249 ? -4.695 11.062 10.412 1.00 97.00 249 GLN A O 1
ATOM 2029 N N . LEU A 1 250 ? -4.476 10.587 8.223 1.00 96.31 250 LEU A N 1
ATOM 2030 C CA . LEU A 1 250 ? -5.725 9.833 8.091 1.00 96.31 250 LEU A CA 1
ATOM 2031 C C . LEU A 1 250 ? -5.733 8.634 9.047 1.00 96.31 250 LEU A C 1
ATOM 2033 O O . LEU A 1 250 ? -6.705 8.405 9.768 1.00 96.31 250 LEU A O 1
ATOM 2037 N N . PHE A 1 251 ? -4.612 7.922 9.126 1.00 96.12 251 PHE A N 1
ATOM 2038 C CA . PHE A 1 251 ? -4.433 6.797 10.033 1.00 96.12 251 PHE A CA 1
ATOM 2039 C C . PHE A 1 251 ? -4.550 7.170 11.503 1.00 96.12 251 PHE A C 1
ATOM 2041 O O . PHE A 1 251 ? -5.152 6.425 12.276 1.00 96.12 251 PHE A O 1
ATOM 2048 N N . LYS A 1 252 ? -4.000 8.320 11.910 1.00 95.06 252 LYS A N 1
ATOM 2049 C CA . LYS A 1 252 ? -4.123 8.807 13.291 1.00 95.06 252 LYS A CA 1
ATOM 2050 C C . LYS A 1 252 ? -5.585 9.047 13.658 1.00 95.06 252 LYS A C 1
ATOM 2052 O O . LYS A 1 252 ? -6.043 8.479 14.653 1.00 95.06 252 LYS A O 1
ATOM 2057 N N . VAL A 1 253 ? -6.323 9.765 12.804 1.00 95.19 253 VAL A N 1
ATOM 2058 C CA . VAL A 1 253 ? -7.760 10.031 12.989 1.00 95.19 253 VAL A CA 1
ATOM 2059 C C . VAL A 1 253 ? -8.530 8.721 13.156 1.00 95.19 253 VAL A C 1
ATOM 2061 O O . VAL A 1 253 ? -9.285 8.554 14.115 1.00 95.19 253 VAL A O 1
ATOM 2064 N N . TRP A 1 254 ? -8.312 7.762 12.256 1.00 95.31 254 TRP A N 1
ATOM 2065 C CA . TRP A 1 254 ? -8.994 6.468 12.290 1.00 95.31 254 TRP A CA 1
ATOM 2066 C C . TRP A 1 254 ? -8.600 5.605 13.487 1.00 95.31 254 TRP A C 1
ATOM 2068 O O . TRP A 1 254 ? -9.455 5.005 14.130 1.00 95.31 254 TRP A O 1
ATOM 2078 N N . SER A 1 255 ? -7.321 5.585 13.854 1.00 93.50 255 SER A N 1
ATOM 2079 C CA . SER A 1 255 ? -6.838 4.895 15.052 1.00 93.50 255 SER A CA 1
ATOM 2080 C C . SER A 1 255 ? -7.510 5.436 16.318 1.00 93.50 255 SER A C 1
ATOM 2082 O O . SER A 1 255 ? -7.914 4.659 17.187 1.00 93.50 255 SER A O 1
ATOM 2084 N N . ARG A 1 256 ? -7.705 6.760 16.415 1.00 91.94 256 ARG A N 1
ATOM 2085 C CA . ARG A 1 256 ? -8.433 7.385 17.531 1.00 91.94 256 ARG A CA 1
ATOM 2086 C C . ARG A 1 256 ? -9.927 7.080 17.509 1.00 91.94 256 ARG A C 1
ATOM 2088 O O . ARG A 1 256 ? -10.472 6.769 18.565 1.00 91.94 256 ARG A O 1
ATOM 2095 N N . ARG A 1 257 ? -10.576 7.096 16.340 1.00 92.12 257 ARG A N 1
ATOM 2096 C CA . ARG A 1 257 ? -11.978 6.660 16.196 1.00 92.12 257 ARG A CA 1
ATOM 2097 C C . ARG A 1 257 ? -12.165 5.209 16.638 1.00 92.12 257 ARG A C 1
ATOM 2099 O O . ARG A 1 257 ? -13.089 4.920 17.390 1.00 92.12 257 ARG A O 1
ATOM 2106 N N . ASN A 1 258 ? -11.239 4.326 16.277 1.00 90.62 258 ASN A N 1
ATOM 2107 C CA . ASN A 1 258 ? -11.284 2.926 16.697 1.00 90.62 258 ASN A CA 1
ATOM 2108 C C . ASN A 1 258 ? -11.107 2.782 18.208 1.00 90.62 258 ASN A C 1
ATOM 2110 O O . ASN A 1 258 ? -11.820 2.005 18.836 1.00 90.62 258 ASN A O 1
ATOM 2114 N N . MET A 1 259 ? -10.205 3.560 18.814 1.00 88.38 259 MET A N 1
ATOM 2115 C CA . MET A 1 259 ? -10.095 3.613 20.274 1.00 88.38 259 MET A CA 1
ATOM 2116 C C . MET A 1 259 ? -11.392 4.091 20.930 1.00 88.38 259 MET A C 1
ATOM 2118 O O . MET A 1 259 ? -11.801 3.493 21.919 1.00 88.38 259 MET A O 1
ATOM 2122 N N . LEU A 1 260 ? -12.052 5.114 20.377 1.00 90.00 260 LEU A N 1
ATOM 2123 C CA . LEU A 1 260 ? -13.332 5.602 20.890 1.00 90.00 260 LEU A CA 1
ATOM 2124 C C . LEU A 1 260 ? -14.407 4.507 20.833 1.00 90.00 260 LEU A C 1
ATOM 2126 O O . LEU A 1 260 ? -15.008 4.217 21.866 1.00 90.00 260 LEU A O 1
ATOM 2130 N N . ALA A 1 261 ? -14.556 3.829 19.691 1.00 88.56 261 ALA A N 1
ATOM 2131 C CA . ALA A 1 261 ? -15.506 2.728 19.506 1.00 88.56 261 ALA A CA 1
ATOM 2132 C C . ALA A 1 261 ? -15.295 1.587 20.520 1.00 88.56 261 ALA A C 1
ATOM 2134 O O . ALA A 1 261 ? -16.245 1.037 21.072 1.00 88.56 261 ALA A O 1
ATOM 2135 N N . LEU A 1 262 ? -14.037 1.263 20.844 1.00 86.75 262 LEU A N 1
ATOM 2136 C CA . LEU A 1 262 ? -13.714 0.257 21.865 1.00 86.75 262 LEU A CA 1
ATOM 2137 C C . LEU A 1 262 ? -14.139 0.670 23.282 1.00 86.75 262 LEU A C 1
ATOM 2139 O O . LEU A 1 262 ? -14.292 -0.194 24.146 1.00 86.75 262 LEU A O 1
ATOM 2143 N N . THR A 1 263 ? -14.335 1.965 23.535 1.00 86.00 263 THR A N 1
ATOM 2144 C CA . THR A 1 263 ? -14.819 2.447 24.831 1.00 86.00 263 THR A CA 1
ATOM 2145 C C . THR A 1 263 ? -16.332 2.544 24.922 1.00 86.00 263 THR A C 1
ATOM 2147 O O . THR A 1 263 ? -16.815 2.595 26.042 1.00 86.00 263 THR A O 1
ATOM 2150 N N . GLU A 1 264 ? -17.099 2.568 23.829 1.00 81.19 264 GLU A N 1
ATOM 2151 C CA . GLU A 1 264 ? -18.538 2.910 23.844 1.00 81.19 264 GLU A CA 1
ATOM 2152 C C . GLU A 1 264 ? -19.375 2.031 24.785 1.00 81.19 264 GLU A C 1
ATOM 2154 O O . GLU A 1 264 ? -20.221 2.540 25.512 1.00 81.19 264 GLU A O 1
ATOM 2159 N N . ASN A 1 265 ? -19.063 0.735 24.873 1.00 78.81 265 ASN A N 1
ATOM 2160 C CA . ASN A 1 265 ? -19.785 -0.210 25.736 1.00 78.81 265 ASN A CA 1
ATOM 2161 C C . ASN A 1 265 ? -19.256 -0.277 27.181 1.00 78.81 265 ASN A C 1
ATOM 2163 O O . ASN A 1 265 ? -19.690 -1.120 27.970 1.00 78.81 265 ASN A O 1
ATOM 2167 N N . LEU A 1 266 ? -18.284 0.564 27.539 1.00 83.88 266 LEU A N 1
ATOM 2168 C CA . LEU A 1 266 ? -17.759 0.650 28.897 1.00 83.88 266 LEU A CA 1
ATOM 2169 C C . LEU A 1 266 ? -18.576 1.646 29.730 1.00 83.88 266 LEU A C 1
ATOM 2171 O O . LEU A 1 266 ? -19.033 2.676 29.247 1.00 83.88 266 LEU A O 1
ATOM 2175 N N . ASP A 1 267 ? -18.737 1.346 31.012 1.00 84.69 267 ASP A N 1
ATOM 2176 C CA . ASP A 1 267 ? -19.355 2.268 31.965 1.00 84.69 267 ASP A CA 1
ATOM 2177 C C . ASP A 1 267 ? -18.444 3.491 32.178 1.00 84.69 267 ASP A C 1
ATOM 2179 O O . ASP A 1 267 ? -17.254 3.333 32.468 1.00 84.69 267 ASP A O 1
ATOM 2183 N N . GLY A 1 268 ? -19.006 4.689 32.002 1.00 83.56 268 GLY A N 1
ATOM 2184 C CA . GLY A 1 268 ? -18.304 5.973 32.033 1.00 83.56 268 GLY A CA 1
ATOM 2185 C C . GLY A 1 268 ? -17.601 6.263 33.359 1.00 83.56 268 GLY A C 1
ATOM 2186 O O . GLY A 1 268 ? -16.500 6.820 33.375 1.00 83.56 268 GLY A O 1
ATOM 2187 N N . ASP A 1 269 ? -18.170 5.778 34.467 1.00 88.00 269 ASP A N 1
ATOM 2188 C CA . ASP A 1 269 ? -17.629 5.967 35.814 1.00 88.00 269 ASP A CA 1
ATOM 2189 C C . ASP A 1 269 ? -16.507 4.981 36.173 1.00 88.00 269 ASP A C 1
ATOM 2191 O O . ASP A 1 269 ? -15.832 5.141 37.201 1.00 88.00 269 ASP A O 1
ATOM 2195 N N . LYS A 1 270 ? -16.257 3.962 35.337 1.00 88.75 270 LYS A N 1
ATOM 2196 C CA . LYS A 1 270 ? -15.165 3.018 35.583 1.00 88.75 270 LYS A CA 1
ATOM 2197 C C . LYS A 1 270 ? -13.815 3.704 35.451 1.00 88.75 270 LYS A C 1
ATOM 2199 O O . LYS A 1 270 ? -13.568 4.522 34.570 1.00 88.75 270 LYS A O 1
ATOM 2204 N N . LYS A 1 271 ? -12.901 3.306 36.333 1.00 87.00 271 LYS A N 1
ATOM 2205 C CA . LYS A 1 271 ? -11.507 3.738 36.295 1.00 87.00 271 LYS A CA 1
ATOM 2206 C C . LYS A 1 271 ? -10.751 2.951 35.231 1.00 87.00 271 LYS A C 1
ATOM 2208 O O . LYS A 1 271 ? -10.757 1.721 35.252 1.00 87.00 271 LYS A O 1
ATOM 2213 N N . ALA A 1 272 ? -10.064 3.665 34.355 1.00 83.06 272 ALA A N 1
ATOM 2214 C CA . ALA A 1 272 ? -9.197 3.118 33.327 1.00 83.06 272 ALA A CA 1
ATOM 2215 C C . ALA A 1 272 ? -7.844 3.844 33.324 1.00 83.06 272 ALA A C 1
ATOM 2217 O O . ALA A 1 272 ? -7.660 4.882 33.963 1.00 83.06 272 ALA A O 1
ATOM 2218 N N . ILE A 1 273 ? -6.875 3.252 32.629 1.00 80.25 273 ILE A N 1
ATOM 2219 C CA . ILE A 1 273 ? -5.546 3.827 32.439 1.00 80.25 273 ILE A CA 1
ATOM 2220 C C . ILE A 1 273 ? -5.586 4.733 31.207 1.00 80.25 273 ILE A C 1
ATOM 2222 O O . ILE A 1 273 ? -5.816 4.261 30.096 1.00 80.25 273 ILE A O 1
ATOM 2226 N N . GLY A 1 274 ? -5.339 6.023 31.411 1.00 74.25 274 GLY A N 1
ATOM 2227 C CA . GLY A 1 274 ? -5.149 7.012 30.357 1.00 74.25 274 GLY A CA 1
ATOM 2228 C C . GLY A 1 274 ? -3.740 7.602 30.367 1.00 74.25 274 GLY A C 1
ATOM 2229 O O . GLY A 1 274 ? -2.936 7.353 31.270 1.00 74.25 274 GLY A O 1
ATOM 2230 N N . PHE A 1 275 ? -3.440 8.403 29.348 1.00 72.94 275 PHE A N 1
ATOM 2231 C CA . PHE A 1 275 ? -2.190 9.155 29.260 1.00 72.94 275 PHE A CA 1
ATOM 2232 C C . PHE A 1 275 ? -2.422 10.594 29.717 1.00 72.94 275 PHE A C 1
ATOM 2234 O O . PHE A 1 275 ? -3.354 11.257 29.272 1.00 72.94 275 PHE A O 1
ATOM 2241 N N . GLY A 1 276 ? -1.558 11.075 30.604 1.00 63.09 276 GLY A N 1
ATOM 2242 C CA . GLY A 1 276 ? -1.550 12.446 31.080 1.00 63.09 276 GLY A CA 1
ATOM 2243 C C . GLY A 1 276 ? -1.223 13.456 29.977 1.00 63.09 276 GLY A C 1
ATOM 2244 O O . GLY A 1 276 ? -0.740 13.119 28.895 1.00 63.09 276 GLY A O 1
ATOM 2245 N N . ASN A 1 277 ? -1.522 14.721 30.253 1.00 69.81 277 ASN A N 1
ATOM 2246 C CA . ASN A 1 277 ? -1.317 15.834 29.332 1.00 69.81 277 ASN A CA 1
ATOM 2247 C C . ASN A 1 277 ? 0.144 16.333 29.352 1.00 69.81 277 ASN A C 1
ATOM 2249 O O . ASN A 1 277 ? 0.978 15.838 30.106 1.00 69.81 277 ASN A O 1
ATOM 2253 N N . LYS A 1 278 ? 0.456 17.345 28.529 1.00 68.56 278 LYS A N 1
ATOM 2254 C CA . LYS A 1 278 ? 1.802 17.949 28.466 1.00 68.56 278 LYS A CA 1
ATOM 2255 C C . LYS A 1 278 ? 2.300 18.482 29.817 1.00 68.56 278 LYS A C 1
ATOM 2257 O O . LYS A 1 278 ? 3.499 18.463 30.057 1.00 68.56 278 LYS A O 1
ATOM 2262 N N . GLU A 1 279 ? 1.397 18.944 30.679 1.00 67.06 279 GLU A N 1
ATOM 2263 C CA . GLU A 1 279 ? 1.727 19.488 32.006 1.00 67.06 279 GLU A CA 1
ATOM 2264 C C . GLU A 1 279 ? 1.990 18.388 33.044 1.00 67.06 279 GLU A C 1
ATOM 2266 O O . GLU A 1 279 ? 2.762 18.575 33.983 1.00 67.06 279 GLU A O 1
ATOM 2271 N N . HIS A 1 280 ? 1.393 17.211 32.856 1.00 68.31 280 HIS A N 1
ATOM 2272 C CA . HIS A 1 280 ? 1.570 16.048 33.714 1.00 68.31 280 HIS A CA 1
ATOM 2273 C C . HIS A 1 280 ? 1.737 14.777 32.874 1.00 68.31 280 HIS A C 1
ATOM 2275 O O . HIS A 1 280 ? 0.805 13.963 32.808 1.00 68.31 280 HIS A O 1
ATOM 2281 N N . PRO A 1 281 ? 2.905 14.598 32.233 1.00 71.94 281 PRO A N 1
ATOM 2282 C CA . PRO A 1 281 ? 3.166 13.442 31.391 1.00 71.94 281 PRO A CA 1
ATOM 2283 C C . PRO A 1 281 ? 3.199 12.159 32.233 1.00 71.94 281 PRO A C 1
ATOM 2285 O O . PRO A 1 281 ? 3.709 12.150 33.352 1.00 71.94 281 PRO A O 1
ATOM 2288 N N . GLY A 1 282 ? 2.663 11.064 31.694 1.00 76.62 282 GLY A N 1
ATOM 2289 C CA . GLY A 1 282 ? 2.691 9.748 32.339 1.00 76.62 282 GLY A CA 1
ATOM 2290 C C . GLY A 1 282 ? 1.362 9.005 32.266 1.00 76.62 282 GLY A C 1
ATOM 2291 O O . GLY A 1 282 ? 0.408 9.468 31.650 1.00 76.62 282 GLY A O 1
ATOM 2292 N N . ILE A 1 283 ? 1.304 7.833 32.891 1.00 81.31 283 ILE A N 1
ATOM 2293 C CA . ILE A 1 283 ? 0.077 7.043 33.024 1.00 81.31 283 ILE A CA 1
ATOM 2294 C C . ILE A 1 283 ? -0.749 7.607 34.185 1.00 81.31 283 ILE A C 1
ATOM 2296 O O . ILE A 1 283 ? -0.232 7.770 35.290 1.00 81.31 283 ILE A O 1
ATOM 2300 N N . LYS A 1 284 ? -2.033 7.886 33.950 1.00 83.75 284 LYS A N 1
ATOM 2301 C CA . LYS A 1 284 ? -2.979 8.320 34.984 1.00 83.75 284 LYS A CA 1
ATOM 2302 C C . LYS A 1 284 ? -4.186 7.398 35.030 1.00 83.75 284 LYS A C 1
ATOM 2304 O O . LYS A 1 284 ? -4.642 6.900 34.007 1.00 83.75 284 LYS A O 1
ATOM 2309 N N . VAL A 1 285 ? -4.709 7.197 36.234 1.00 83.81 285 VAL A N 1
ATOM 2310 C CA . VAL A 1 285 ? -6.015 6.566 36.420 1.00 83.81 285 VAL A CA 1
ATOM 2311 C C . VAL A 1 285 ? -7.068 7.654 36.289 1.00 83.81 285 VAL A C 1
ATOM 2313 O O . VAL A 1 285 ? -7.041 8.622 37.045 1.00 83.81 285 VAL A O 1
ATOM 2316 N N . MET A 1 286 ? -7.972 7.492 35.336 1.00 88.00 286 MET A N 1
ATOM 2317 C CA . MET A 1 286 ? -9.030 8.452 35.032 1.00 88.00 286 MET A CA 1
ATOM 2318 C C . MET A 1 286 ? -10.323 7.722 34.671 1.00 88.00 286 MET A C 1
ATOM 2320 O O . MET A 1 286 ? -10.316 6.501 34.482 1.00 88.00 286 MET A O 1
ATOM 2324 N N . LYS A 1 287 ? -11.444 8.444 34.652 1.00 90.56 287 LYS A N 1
ATOM 2325 C CA . LYS A 1 287 ? -12.734 7.862 34.262 1.00 90.56 287 LYS A CA 1
ATOM 2326 C C . LYS A 1 287 ? -12.767 7.571 32.763 1.00 90.56 287 LYS A C 1
ATOM 2328 O O . LYS A 1 287 ? -12.100 8.247 31.981 1.00 90.56 287 LYS A O 1
ATOM 2333 N N . VAL A 1 288 ? -13.560 6.583 32.354 1.00 87.94 288 VAL A N 1
ATOM 2334 C CA . VAL A 1 288 ? -13.772 6.279 30.931 1.00 87.94 288 VAL A CA 1
ATOM 2335 C C . VAL A 1 288 ? -14.337 7.496 30.192 1.00 87.94 288 VAL A C 1
ATOM 2337 O O . VAL A 1 288 ? -13.890 7.772 29.082 1.00 87.94 288 VAL A O 1
ATOM 2340 N N . ASP A 1 289 ? -15.237 8.268 30.806 1.00 90.75 289 ASP A N 1
ATOM 2341 C CA . ASP A 1 289 ? -15.775 9.486 30.180 1.00 90.75 289 ASP A CA 1
ATOM 2342 C C . ASP A 1 289 ? -14.706 10.556 29.937 1.00 90.75 289 ASP A C 1
ATOM 2344 O O . ASP A 1 289 ? -14.646 11.128 28.852 1.00 90.75 289 ASP A O 1
ATOM 2348 N N . GLU A 1 290 ? -13.781 10.746 30.879 1.00 89.06 290 GLU A N 1
ATOM 2349 C CA . GLU A 1 290 ? -12.657 11.676 30.703 1.00 89.06 290 GLU A CA 1
ATOM 2350 C C . GLU A 1 290 ? -11.729 11.227 29.556 1.00 89.06 290 GLU A C 1
ATOM 2352 O O . GLU A 1 290 ? -11.201 12.055 28.813 1.00 89.06 290 GLU A O 1
ATOM 2357 N N . ILE A 1 291 ? -11.550 9.912 29.370 1.00 88.31 291 ILE A N 1
ATOM 2358 C CA . ILE A 1 291 ? -10.796 9.354 28.234 1.00 88.31 291 ILE A CA 1
ATOM 2359 C C . ILE A 1 291 ? -11.533 9.618 26.920 1.00 88.31 291 ILE A C 1
ATOM 2361 O O . ILE A 1 291 ? -10.901 10.007 25.938 1.00 88.31 291 ILE A O 1
ATOM 2365 N N . ARG A 1 292 ? -12.858 9.423 26.883 1.00 91.06 292 ARG A N 1
ATOM 2366 C CA . ARG A 1 292 ? -13.678 9.694 25.693 1.00 91.06 292 ARG A CA 1
ATOM 2367 C C . ARG A 1 292 ? -13.590 11.161 25.293 1.00 91.06 292 ARG A C 1
ATOM 2369 O O . ARG A 1 292 ? -13.348 11.447 24.123 1.00 91.06 292 ARG A O 1
ATOM 2376 N N . GLU A 1 293 ? -13.733 12.078 26.246 1.00 91.06 293 GLU A N 1
ATOM 2377 C CA . GLU A 1 293 ? -13.618 13.521 26.009 1.00 91.06 293 GLU A CA 1
ATOM 2378 C C . GLU A 1 293 ? -12.238 13.911 25.467 1.00 91.06 293 GLU A C 1
ATOM 2380 O O . GLU A 1 293 ? -12.150 14.631 24.466 1.00 91.06 293 GLU A O 1
ATOM 2385 N N . ASP A 1 294 ? -11.160 13.391 26.066 1.00 88.81 294 ASP A N 1
ATOM 2386 C CA . ASP A 1 294 ? -9.798 13.631 25.583 1.00 88.81 294 ASP A CA 1
ATOM 2387 C C . ASP A 1 294 ? -9.611 13.106 24.154 1.00 88.81 294 ASP A C 1
ATOM 2389 O O . ASP A 1 294 ? -9.095 13.838 23.310 1.00 88.81 294 ASP A O 1
ATOM 2393 N N . ILE A 1 295 ? -10.080 11.887 23.850 1.00 90.44 295 ILE A N 1
ATOM 2394 C CA . ILE A 1 295 ? -10.027 11.302 22.500 1.00 90.44 295 ILE A CA 1
ATOM 2395 C C . ILE A 1 295 ? -10.838 12.142 21.504 1.00 90.44 295 ILE A C 1
ATOM 2397 O O . ILE A 1 295 ? -10.337 12.424 20.417 1.00 90.44 295 ILE A O 1
ATOM 2401 N N . MET A 1 296 ? -12.054 12.572 21.850 1.00 92.31 296 MET A N 1
ATOM 2402 C CA . MET A 1 296 ? -12.906 13.378 20.965 1.00 92.31 296 MET A CA 1
ATOM 2403 C C . MET A 1 296 ? -12.271 14.729 20.633 1.00 92.31 296 MET A C 1
ATOM 2405 O O . MET A 1 296 ? -12.207 15.104 19.461 1.00 92.31 296 MET A O 1
ATOM 2409 N N . LYS A 1 297 ? -11.727 15.433 21.634 1.00 91.31 297 LYS A N 1
ATOM 2410 C CA . LYS A 1 297 ? -10.990 16.688 21.417 1.00 91.31 297 LYS A CA 1
ATOM 2411 C C . LYS A 1 297 ? -9.816 16.477 20.462 1.00 91.31 297 LYS A C 1
ATOM 2413 O O . LYS A 1 297 ? -9.638 17.202 19.487 1.00 91.31 297 LYS A O 1
ATOM 2418 N N . LYS A 1 298 ? -9.055 15.420 20.723 1.00 91.38 298 LYS A N 1
ATOM 2419 C CA . LYS A 1 298 ? -7.917 14.968 19.928 1.00 91.38 298 LYS A CA 1
ATOM 2420 C C . LYS A 1 298 ? -8.279 14.614 18.485 1.00 91.38 298 LYS A C 1
ATOM 2422 O O . LYS A 1 298 ? -7.470 14.866 17.598 1.00 91.38 298 LYS A O 1
ATOM 2427 N N . ILE A 1 299 ? -9.447 14.021 18.248 1.00 93.38 299 ILE A N 1
ATOM 2428 C CA . ILE A 1 299 ? -9.965 13.752 16.901 1.00 93.38 299 ILE A CA 1
ATOM 2429 C C . ILE A 1 299 ? -10.271 15.071 16.187 1.00 93.38 299 ILE A C 1
ATOM 2431 O O . ILE A 1 299 ? -9.908 15.211 15.025 1.00 93.38 299 ILE A O 1
ATOM 2435 N N . GLY A 1 300 ? -10.884 16.045 16.869 1.00 92.38 300 GLY A N 1
ATOM 2436 C CA . GLY A 1 300 ? -11.160 17.368 16.297 1.00 92.38 300 GLY A CA 1
ATOM 2437 C C . GLY A 1 300 ? -9.894 18.077 15.805 1.00 92.38 300 GLY A C 1
ATOM 2438 O O . GLY A 1 300 ? -9.837 18.514 14.656 1.00 92.38 300 GLY A O 1
ATOM 2439 N N . ASP A 1 301 ? -8.848 18.111 16.635 1.00 92.62 301 ASP A N 1
ATOM 2440 C CA . ASP A 1 301 ? -7.549 18.687 16.259 1.00 92.62 301 ASP A CA 1
ATOM 2441 C C . ASP A 1 301 ? -6.924 17.958 15.054 1.00 92.62 301 ASP A C 1
ATOM 2443 O O . ASP A 1 301 ? -6.388 18.587 14.141 1.00 92.62 301 ASP A O 1
ATOM 2447 N N . GLU A 1 302 ? -7.009 16.624 15.026 1.00 94.69 302 GLU A N 1
ATOM 2448 C CA . GLU A 1 302 ? -6.451 15.813 13.942 1.00 94.69 302 GLU A CA 1
ATOM 2449 C C . GLU A 1 302 ? -7.230 15.914 12.629 1.00 94.69 302 GLU A C 1
ATOM 2451 O O . GLU A 1 302 ? -6.610 15.827 11.569 1.00 94.69 302 GLU A O 1
ATOM 2456 N N . LEU A 1 303 ? -8.549 16.111 12.680 1.00 95.81 303 LEU A N 1
ATOM 2457 C CA . LEU A 1 303 ? -9.384 16.353 11.501 1.00 95.81 303 LEU A CA 1
ATOM 2458 C C . LEU A 1 303 ? -9.057 17.703 10.858 1.00 95.81 303 LEU A C 1
ATOM 2460 O O . LEU A 1 303 ? -8.902 17.771 9.641 1.00 95.81 303 LEU A O 1
ATOM 2464 N N . ASN A 1 304 ? -8.868 18.746 11.670 1.00 95.12 304 ASN A N 1
ATOM 2465 C CA . ASN A 1 304 ? -8.446 20.057 11.175 1.00 95.12 304 ASN A CA 1
ATOM 2466 C C . ASN A 1 304 ? -7.079 19.987 10.479 1.00 95.12 304 ASN A C 1
ATOM 2468 O O . ASN A 1 304 ? -6.840 20.677 9.491 1.00 95.12 304 ASN A O 1
ATOM 2472 N N . GLU A 1 305 ? -6.159 19.169 10.993 1.00 96.19 305 GLU A N 1
ATOM 2473 C CA . GLU A 1 305 ? -4.861 18.958 10.350 1.00 96.19 305 GLU A CA 1
ATOM 2474 C C . GLU A 1 305 ? -4.976 18.102 9.081 1.00 96.19 305 GLU A C 1
ATOM 2476 O O . GLU A 1 305 ? -4.321 18.388 8.080 1.00 96.19 305 GLU A O 1
ATOM 2481 N N . LEU A 1 306 ? -5.848 17.090 9.089 1.00 95.94 306 LEU A N 1
ATOM 2482 C CA . LEU A 1 306 ? -6.121 16.250 7.924 1.00 95.94 306 LEU A CA 1
ATOM 2483 C C . LEU A 1 306 ? -6.618 17.080 6.731 1.00 95.94 306 LEU A C 1
ATOM 2485 O O . LEU A 1 306 ? -6.131 16.892 5.622 1.00 95.94 306 LEU A O 1
ATOM 2489 N N . GLU A 1 307 ? -7.536 18.022 6.960 1.00 95.38 307 GLU A N 1
ATOM 2490 C CA . GLU A 1 307 ? -8.087 18.902 5.918 1.00 95.38 307 GLU A CA 1
ATOM 2491 C C . GLU A 1 307 ? -7.019 19.809 5.276 1.00 95.38 307 GLU A C 1
ATOM 2493 O O . GLU A 1 307 ? -7.041 20.064 4.063 1.00 95.38 307 GLU A O 1
ATOM 2498 N N . LYS A 1 308 ? -6.048 20.269 6.077 1.00 96.12 308 LYS A N 1
ATOM 2499 C CA . LYS A 1 308 ? -4.913 21.077 5.603 1.00 96.12 308 LYS A CA 1
ATOM 2500 C C . LYS A 1 308 ? -3.923 20.261 4.781 1.00 96.12 308 LYS A C 1
ATOM 2502 O O . LYS A 1 308 ? -3.386 20.773 3.804 1.00 96.12 308 LYS A O 1
ATOM 2507 N N . LEU A 1 309 ? -3.661 19.024 5.202 1.00 96.94 309 LEU A N 1
ATOM 2508 C CA . LEU A 1 309 ? -2.729 18.116 4.529 1.00 96.94 309 LEU A CA 1
ATOM 2509 C C . LEU A 1 309 ? -3.333 17.451 3.292 1.00 96.94 309 LEU A C 1
ATOM 2511 O O . LEU A 1 309 ? -2.602 16.839 2.518 1.00 96.94 309 LEU A O 1
ATOM 2515 N N . GLU A 1 310 ? -4.648 17.546 3.112 1.00 96.00 310 GLU A N 1
ATOM 2516 C CA . GLU A 1 310 ? -5.348 16.898 2.017 1.00 96.00 310 GLU A CA 1
ATOM 2517 C C . GLU A 1 310 ? -4.872 17.409 0.641 1.00 96.00 310 GLU A C 1
ATOM 2519 O O . GLU A 1 310 ? -5.055 18.595 0.331 1.00 96.00 310 GLU A O 1
ATOM 2524 N N . PRO A 1 311 ? -4.297 16.526 -0.205 1.00 95.12 311 PRO A N 1
ATOM 2525 C CA . PRO A 1 311 ? -3.729 16.928 -1.483 1.00 95.12 311 PRO A CA 1
ATOM 2526 C C . PRO A 1 311 ? -4.775 17.506 -2.439 1.00 95.12 311 PRO A C 1
ATOM 2528 O O . PRO A 1 311 ? -5.862 16.952 -2.605 1.00 95.12 311 PRO A O 1
ATOM 2531 N N . THR A 1 312 ? -4.421 18.583 -3.145 1.00 94.00 312 THR A N 1
ATOM 2532 C CA . THR A 1 312 ? -5.315 19.244 -4.112 1.00 94.00 312 THR A CA 1
ATOM 2533 C C . THR A 1 312 ? -5.806 18.295 -5.203 1.00 94.00 312 THR A C 1
ATOM 2535 O O . THR A 1 312 ? -6.986 18.319 -5.545 1.00 94.00 312 THR A O 1
ATOM 2538 N N . TRP A 1 31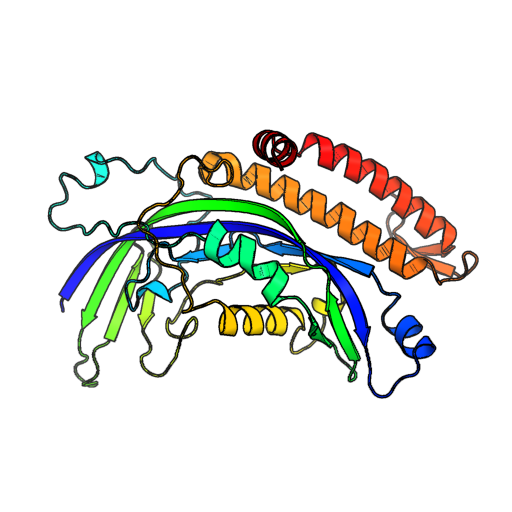3 ? -4.927 17.430 -5.724 1.00 94.75 313 TRP A N 1
ATOM 2539 C CA . TRP A 1 313 ? -5.303 16.435 -6.734 1.00 94.75 313 TRP A CA 1
ATOM 2540 C C . TRP A 1 313 ? -6.411 15.512 -6.214 1.00 94.75 313 TRP A C 1
ATOM 2542 O O . TRP A 1 313 ? -7.369 15.233 -6.923 1.00 94.75 313 TRP A O 1
ATOM 2552 N N . TYR A 1 314 ? -6.322 15.103 -4.947 1.00 94.88 314 TYR A N 1
ATOM 2553 C CA . TYR A 1 314 ? -7.248 14.160 -4.33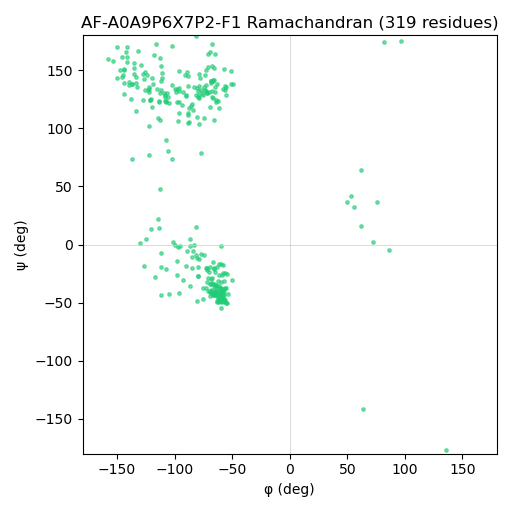8 1.00 94.88 314 TYR A CA 1
ATOM 2554 C C . TYR A 1 314 ? -8.592 14.823 -4.028 1.00 94.88 314 TYR A C 1
ATOM 2556 O O . TYR A 1 314 ? -9.640 14.219 -4.254 1.00 94.88 314 TYR A O 1
ATOM 2564 N N . LYS A 1 315 ? -8.581 16.097 -3.604 1.00 92.44 315 LYS A N 1
ATOM 2565 C CA . LYS A 1 315 ? -9.800 16.923 -3.506 1.00 92.44 315 LYS A CA 1
ATOM 2566 C C . LYS A 1 315 ? -10.524 16.992 -4.850 1.00 92.44 315 LYS A C 1
ATOM 2568 O O . LYS A 1 315 ? -11.728 16.764 -4.914 1.00 92.44 315 LYS A O 1
ATOM 2573 N N . ASN A 1 316 ? -9.787 17.275 -5.923 1.00 91.88 316 ASN A N 1
ATOM 2574 C CA . ASN A 1 316 ? -10.353 17.385 -7.266 1.00 91.88 316 ASN A CA 1
ATOM 2575 C C . ASN A 1 316 ? -10.894 16.045 -7.769 1.00 91.88 316 ASN A C 1
ATOM 2577 O O . ASN A 1 316 ? -11.996 16.008 -8.308 1.00 91.88 316 ASN A O 1
ATOM 2581 N N . PHE A 1 317 ? -10.147 14.961 -7.555 1.00 89.75 317 PHE A N 1
ATOM 2582 C CA . PHE A 1 317 ? -10.541 13.609 -7.933 1.00 89.75 317 PHE A CA 1
ATOM 2583 C C . PHE A 1 317 ? -11.844 13.187 -7.246 1.00 89.75 317 PHE A C 1
ATOM 2585 O O . PHE A 1 317 ? -12.778 12.758 -7.916 1.00 89.75 317 PHE A O 1
ATOM 2592 N N . LYS A 1 318 ? -11.956 13.395 -5.928 1.00 89.19 318 LYS A N 1
ATOM 2593 C CA . LYS A 1 318 ? -13.176 13.068 -5.175 1.00 89.19 318 LYS A CA 1
ATOM 2594 C C . LYS A 1 318 ? -14.404 13.850 -5.617 1.00 89.19 318 LYS A C 1
ATOM 2596 O O . LYS A 1 318 ? -15.497 13.316 -5.551 1.00 89.19 318 LYS A O 1
ATOM 2601 N N . ASN A 1 319 ? -14.239 15.083 -6.087 1.00 87.19 319 ASN A N 1
ATOM 2602 C CA . ASN A 1 319 ? -15.359 15.881 -6.590 1.00 87.19 319 ASN A CA 1
ATOM 2603 C C . ASN A 1 319 ? -15.867 15.424 -7.973 1.00 87.19 319 ASN A C 1
ATOM 2605 O O . ASN A 1 319 ? -16.873 15.950 -8.446 1.00 87.19 319 ASN A O 1
ATOM 2609 N N . LYS A 1 320 ? -15.158 14.508 -8.649 1.00 84.25 320 LYS A N 1
ATOM 2610 C CA . LYS A 1 320 ? -15.537 13.962 -9.964 1.00 84.25 320 LYS A CA 1
ATOM 2611 C C . LYS A 1 320 ? -16.253 12.611 -9.881 1.00 84.25 320 LYS A C 1
ATOM 2613 O O . LYS A 1 320 ? -16.799 12.183 -10.897 1.00 84.25 320 LYS A O 1
ATOM 2618 N N . ILE A 1 321 ? -16.194 11.946 -8.727 1.00 73.44 321 ILE A N 1
ATOM 2619 C CA . ILE A 1 321 ? -16.827 10.649 -8.445 1.00 73.44 321 ILE A CA 1
ATOM 2620 C C . ILE A 1 321 ? -18.137 10.902 -7.705 1.00 73.44 321 ILE A C 1
ATOM 2622 O O . ILE A 1 321 ? -19.136 10.247 -8.070 1.00 73.44 321 ILE A O 1
#

pLDDT: mean 87.76, std 7.62, range [56.03, 97.0]

Foldseek 3Di:
DDKAKEFFKKKFKKWKKKWKKAKDAPPDDPVVRCLVQNHIDMKIKIWARAIAGQDDDPPCNLFADDDDDPPADDDDDDPVVPVPVVRYYYDGRFFDCCVLCVVCVQVLLAQDWQDFPPRMIIGIHPMHILDMAMEIGTWIKMWDWDADPPHNDIKIWIWTPRDPDIDIWTADPVDDGNPRIDPGDHNTDMDMLRPSQVDDDPRSVVVVSVSCRVVRTPVTDTDPDDPCVPLRHDHCVPPNVLVVVLVVLVSVLRSLVVVLSRLPPPDQQDWDWDADDPVDGDIDTDGSVVVNVVSVVVSVVSVVVSVVSPDPSSVVVVVVD

Solvent-accessible surface area (backbone atoms only — not comparable to full-atom values): 18015 Å² total; per-residue (Å²): 121,53,78,44,38,30,34,43,33,31,28,38,29,36,37,30,34,38,27,36,37,36,72,43,54,95,84,59,55,71,68,62,44,34,73,73,73,30,63,68,43,69,38,44,40,37,31,53,72,14,45,43,53,9,34,80,58,78,78,58,42,40,49,28,71,69,78,79,61,89,89,59,83,86,72,86,92,52,66,82,80,48,76,84,41,91,70,56,45,75,51,68,66,26,38,49,62,66,66,58,40,56,69,39,48,30,68,68,42,46,72,37,74,42,59,47,87,88,80,30,29,31,35,27,35,79,40,40,73,77,43,65,39,38,20,74,43,72,44,45,30,39,42,35,44,41,63,54,99,88,41,89,63,74,42,41,35,41,33,41,60,83,51,96,79,51,56,68,32,38,57,40,89,92,49,64,60,68,65,20,32,46,79,45,33,68,49,65,46,74,49,55,50,52,64,72,45,75,48,75,86,84,31,30,46,60,53,52,53,48,56,47,47,74,68,47,58,92,64,74,59,77,44,92,74,75,68,77,83,40,83,41,54,40,59,52,92,75,46,46,67,56,52,49,54,28,51,57,39,50,47,51,41,49,33,49,51,43,55,47,56,60,45,68,87,51,64,46,82,42,77,39,84,43,76,42,50,92,91,51,72,51,83,36,82,40,37,40,47,60,49,47,52,53,49,53,55,53,39,53,59,40,49,59,50,35,64,71,45,51,53,68,67,57,56,55,52,60,75,74,110